Protein AF-A0A3P9PF97-F1 (afdb_monomer_lite)

Sequence (238 aa):
TVLPQLLTEATLSSLLLDGESVYSLVVNPFLLLLARVILTKCSAKMERLQLLPWWTLRYINLHQQILEARSPQLLSLCCVEKHVLKCQSTLSDQRSLAIQFHLECAYISLNYYEYGSAKEHINTAKELSGLHINMTGALGKRTRFQEKFLAQLLLEVKRQEGEEEADQRVSETSPTPTPQASLPKDYHLDDDTLLDRITLAEPDLYQLPDLSAEEQALVLGVWKSTPINRLADKSVHP

Radius of gyration: 22.43 Å; chains: 1; bounding box: 50×44×62 Å

pLDDT: mean 84.07, std 13.89, range [28.77, 95.0]

Foldseek 3Di:
DVVVVVVLVVLQVVLDAPNWHFAPPDDPSVVLVVLCCCLPVCVVVPVVPLCSLVSLLVSLVVSQVGTPDGHPVSVVSNPPVVSCVSNVVVCVVPLLVLLVSLLSQLVVCVSVPVLVSNVVSLVVSCVSQQKDWDWDWFFWDFWPPDPGTDTDIDIAIDHHPPCPVVPVPPPPPFDDDDDPVPDPDQDAPPDNTGHSDIGTPCVPRRDDDDDTPSRVSSNVSVVVSDPPVVVVVPPDDD

Organism: Poecilia reticulata (NCBI:txid8081)

Structure (mmCIF, N/CA/C/O backbone):
data_AF-A0A3P9PF97-F1
#
_entry.id   AF-A0A3P9PF97-F1
#
loop_
_atom_site.group_PDB
_atom_site.id
_atom_site.type_symbol
_atom_site.label_atom_id
_atom_site.label_alt_id
_atom_site.label_comp_id
_atom_site.label_asym_id
_atom_site.label_entity_id
_atom_site.label_seq_id
_atom_site.pdbx_PDB_ins_code
_atom_site.Cartn_x
_atom_site.Cartn_y
_atom_site.Cartn_z
_atom_site.occupancy
_atom_site.B_iso_or_equiv
_atom_site.auth_seq_id
_atom_site.auth_comp_id
_atom_site.auth_asym_id
_atom_site.auth_atom_id
_atom_site.pdbx_PDB_model_num
ATOM 1 N N . THR A 1 1 ? 14.734 -26.565 -25.127 1.00 56.69 1 THR A N 1
ATOM 2 C CA . THR A 1 1 ? 14.609 -26.235 -23.686 1.00 56.69 1 THR A CA 1
ATOM 3 C C . THR A 1 1 ? 15.686 -25.291 -23.159 1.00 56.69 1 THR A C 1
ATOM 5 O O . THR A 1 1 ? 15.417 -24.638 -22.166 1.00 56.69 1 THR A O 1
ATOM 8 N N . VAL A 1 2 ? 16.842 -25.137 -23.825 1.00 60.66 2 VAL A N 1
ATOM 9 C CA . VAL A 1 2 ? 17.958 -24.268 -23.373 1.00 60.66 2 VAL A CA 1
ATOM 10 C C . VAL A 1 2 ? 17.734 -22.769 -23.656 1.00 60.66 2 VAL A C 1
ATOM 12 O O . VAL A 1 2 ? 18.055 -21.923 -22.830 1.00 60.66 2 VAL A O 1
ATOM 15 N N . LEU A 1 3 ? 17.124 -22.423 -24.796 1.00 64.56 3 LEU A N 1
ATOM 16 C CA . LEU A 1 3 ? 16.896 -21.025 -25.198 1.00 64.56 3 LEU A CA 1
ATOM 17 C C . LEU A 1 3 ? 15.998 -20.220 -24.224 1.00 64.56 3 LEU A C 1
ATOM 19 O O . LEU A 1 3 ? 16.355 -19.086 -23.909 1.00 64.56 3 LEU A O 1
ATOM 23 N N . PRO A 1 4 ? 14.881 -20.768 -23.695 1.00 74.25 4 PRO A N 1
ATOM 24 C CA . PRO A 1 4 ? 14.056 -20.059 -22.712 1.00 74.25 4 PRO A CA 1
ATOM 25 C C . PRO A 1 4 ? 14.787 -19.787 -21.392 1.00 74.25 4 PRO A C 1
ATOM 27 O O . PRO A 1 4 ? 14.576 -18.746 -20.774 1.00 74.25 4 PRO A O 1
ATOM 30 N N . GLN A 1 5 ? 15.660 -20.705 -20.966 1.00 76.06 5 GLN A N 1
ATOM 31 C CA . GLN A 1 5 ? 16.425 -20.573 -19.724 1.00 76.06 5 GLN A CA 1
ATOM 32 C C . GLN A 1 5 ? 17.493 -19.481 -19.842 1.00 76.06 5 GLN A C 1
ATOM 34 O O . GLN A 1 5 ? 17.539 -18.598 -18.994 1.00 76.06 5 GLN A O 1
ATOM 39 N N . LEU A 1 6 ? 18.253 -19.466 -20.944 1.00 81.31 6 LEU A N 1
ATOM 40 C CA . LEU A 1 6 ? 19.236 -18.414 -21.234 1.00 81.31 6 LEU A CA 1
ATOM 41 C C . LEU A 1 6 ? 18.596 -17.022 -21.321 1.00 81.31 6 LEU A C 1
ATOM 43 O O . LEU A 1 6 ? 19.140 -16.050 -20.802 1.00 81.31 6 LEU A O 1
ATOM 47 N N . LEU A 1 7 ? 17.424 -16.918 -21.958 1.00 84.31 7 LEU A N 1
ATOM 48 C CA . LEU A 1 7 ? 16.693 -15.652 -22.034 1.00 84.31 7 LEU A CA 1
ATOM 49 C C . LEU A 1 7 ? 16.245 -15.182 -20.647 1.00 84.31 7 LEU A C 1
ATOM 51 O O . LEU A 1 7 ? 16.323 -13.992 -20.343 1.00 84.31 7 LEU A O 1
ATOM 55 N N . THR A 1 8 ? 15.786 -16.109 -19.807 1.00 85.31 8 THR A N 1
ATOM 56 C CA . THR A 1 8 ? 15.351 -15.804 -18.440 1.00 85.31 8 THR A CA 1
ATOM 57 C C . THR A 1 8 ? 16.527 -15.316 -17.602 1.00 85.31 8 THR A C 1
ATOM 59 O O . THR A 1 8 ? 16.416 -14.277 -16.962 1.00 85.31 8 THR A O 1
ATOM 62 N N . GLU A 1 9 ? 17.672 -15.994 -17.672 1.00 87.12 9 GLU A N 1
ATOM 63 C CA . GLU A 1 9 ? 18.894 -15.604 -16.965 1.00 87.12 9 GLU A CA 1
ATOM 64 C C . GLU A 1 9 ? 19.376 -14.211 -17.388 1.00 87.12 9 GLU A C 1
ATOM 66 O O . GLU A 1 9 ? 19.523 -13.332 -16.543 1.00 87.12 9 GLU A O 1
ATOM 71 N N . ALA A 1 10 ? 19.493 -13.950 -18.695 1.00 89.56 10 ALA A N 1
ATOM 72 C CA . ALA A 1 10 ? 19.879 -12.633 -19.207 1.00 89.56 10 ALA A CA 1
ATOM 73 C C . ALA A 1 10 ? 18.888 -11.522 -18.805 1.00 89.56 10 ALA A C 1
ATOM 75 O O . ALA A 1 10 ? 19.280 -10.379 -18.540 1.00 89.56 10 ALA A O 1
ATOM 76 N N . THR A 1 11 ? 17.595 -11.852 -18.740 1.00 91.12 11 THR A N 1
ATOM 77 C CA . THR A 1 11 ? 16.551 -10.927 -18.282 1.00 91.12 11 THR A CA 1
ATOM 78 C C . THR A 1 11 ? 16.719 -10.604 -16.801 1.00 91.12 11 THR A C 1
ATOM 80 O O . THR A 1 11 ? 16.686 -9.431 -16.436 1.00 91.12 11 THR A O 1
ATOM 83 N N . LEU A 1 12 ? 16.940 -11.616 -15.956 1.00 90.62 12 LEU A N 1
ATOM 84 C CA . LEU A 1 12 ? 17.187 -11.433 -14.525 1.00 90.62 12 LEU A CA 1
ATOM 85 C C . LEU A 1 12 ? 18.456 -10.609 -14.291 1.00 90.62 12 LEU A C 1
ATOM 87 O O . LEU A 1 12 ? 18.418 -9.655 -13.520 1.00 90.62 12 LEU A O 1
ATOM 91 N N . SER A 1 13 ? 19.537 -10.875 -15.034 1.00 91.19 13 SER A N 1
ATOM 92 C CA . SER A 1 13 ? 20.758 -10.062 -14.976 1.00 91.19 13 SER A CA 1
ATOM 93 C C . SER A 1 13 ? 20.509 -8.593 -15.335 1.00 91.19 13 SER A C 1
ATOM 95 O O . SER A 1 13 ? 21.128 -7.704 -14.762 1.00 91.19 13 SER A O 1
ATOM 97 N N . SER A 1 14 ? 19.576 -8.317 -16.251 1.00 91.75 14 SER A N 1
ATOM 98 C CA . SER A 1 14 ? 19.207 -6.949 -16.652 1.00 91.75 14 SER A CA 1
ATOM 99 C C . SER A 1 14 ? 18.320 -6.223 -15.628 1.00 91.75 14 SER A C 1
ATOM 101 O O . SER A 1 14 ? 18.152 -5.000 -15.706 1.00 91.75 14 SER A O 1
ATOM 103 N N . LEU A 1 15 ? 17.722 -6.965 -14.692 1.00 93.00 15 LEU A N 1
ATOM 104 C CA . LEU A 1 15 ? 16.924 -6.443 -13.581 1.00 93.00 15 LEU A CA 1
ATOM 105 C C . LEU A 1 15 ? 17.756 -6.236 -12.306 1.00 93.00 15 LEU A C 1
ATOM 107 O O . LEU A 1 15 ? 17.273 -5.600 -11.381 1.00 93.00 15 LEU A O 1
ATOM 111 N N . LEU A 1 16 ? 19.011 -6.695 -12.259 1.00 93.50 16 LEU A N 1
ATOM 112 C CA . LEU A 1 16 ? 19.913 -6.380 -11.150 1.00 93.50 16 LEU A CA 1
ATOM 113 C C . LEU A 1 16 ? 20.124 -4.863 -11.064 1.00 93.50 16 LEU A C 1
ATOM 115 O O . LEU A 1 16 ? 20.446 -4.206 -12.060 1.00 93.50 16 LEU A O 1
ATOM 119 N N . LEU A 1 17 ? 19.965 -4.312 -9.864 1.00 92.69 17 LEU A N 1
ATOM 120 C CA . LEU A 1 17 ? 20.228 -2.909 -9.553 1.00 92.69 17 LEU A CA 1
ATOM 121 C C . LEU A 1 17 ? 21.048 -2.833 -8.275 1.00 92.69 17 LEU A C 1
ATOM 123 O O . LEU A 1 17 ? 20.839 -3.619 -7.363 1.00 92.69 17 LEU A O 1
ATOM 127 N N . ASP A 1 18 ? 21.988 -1.892 -8.226 1.00 90.25 18 ASP A N 1
ATOM 128 C CA . ASP A 1 18 ? 22.806 -1.612 -7.036 1.00 90.25 18 ASP A CA 1
ATOM 129 C C . ASP A 1 18 ? 23.585 -2.819 -6.470 1.00 90.25 18 ASP A C 1
ATOM 131 O O . ASP A 1 18 ? 24.035 -2.792 -5.333 1.00 90.25 18 ASP A O 1
ATOM 135 N N . GLY A 1 19 ? 23.807 -3.858 -7.286 1.00 87.31 19 GLY A N 1
ATOM 136 C CA . GLY A 1 19 ? 24.465 -5.099 -6.861 1.00 87.31 19 GLY A CA 1
ATOM 137 C C . GLY A 1 19 ? 23.548 -6.071 -6.114 1.00 87.31 19 GLY A C 1
ATOM 138 O O . GLY A 1 19 ? 24.007 -7.140 -5.720 1.00 87.31 19 GLY A O 1
ATOM 139 N N . GLU A 1 20 ? 22.268 -5.731 -5.965 1.00 89.69 20 GLU A N 1
ATOM 140 C CA . GLU A 1 20 ? 21.268 -6.552 -5.292 1.00 89.69 20 GLU A CA 1
ATOM 141 C C . GLU A 1 20 ? 20.810 -7.699 -6.181 1.00 89.69 20 GLU A C 1
ATOM 143 O O . GLU A 1 20 ? 20.592 -7.521 -7.386 1.00 89.69 20 GLU A O 1
ATOM 148 N N . SER A 1 21 ? 20.642 -8.877 -5.582 1.00 89.25 21 SER A N 1
ATOM 149 C CA . SER A 1 21 ? 20.149 -10.037 -6.309 1.00 89.25 21 SER A CA 1
ATOM 150 C C . SER A 1 21 ? 18.632 -9.959 -6.519 1.00 89.25 21 SER A C 1
ATOM 152 O O . SER A 1 21 ? 17.895 -9.307 -5.772 1.00 89.25 21 SER A O 1
ATOM 154 N N . VAL A 1 22 ? 1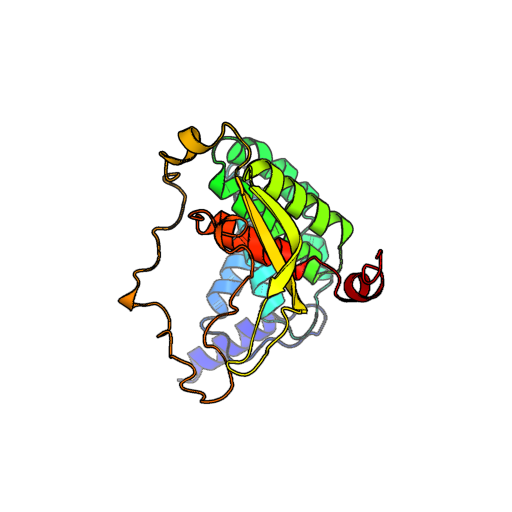8.171 -10.595 -7.597 1.00 92.38 22 VAL A N 1
ATOM 155 C CA . VAL A 1 22 ? 16.754 -10.653 -7.966 1.00 92.38 22 VAL A CA 1
ATOM 156 C C . VAL A 1 22 ? 16.171 -11.987 -7.520 1.00 92.38 22 VAL A C 1
ATOM 158 O O . VAL A 1 22 ? 16.761 -13.045 -7.748 1.00 92.38 22 VAL A O 1
ATOM 161 N N . TYR A 1 23 ? 14.966 -11.943 -6.957 1.00 90.75 23 TYR A N 1
ATOM 162 C CA . TYR A 1 23 ? 14.211 -13.122 -6.559 1.00 90.75 23 TYR A CA 1
ATOM 163 C C . TYR A 1 23 ? 14.043 -14.108 -7.728 1.00 90.75 23 TYR A C 1
ATOM 165 O O . TYR A 1 23 ? 13.487 -13.789 -8.779 1.00 90.75 23 TYR A O 1
ATOM 173 N N . SER A 1 24 ? 14.521 -15.339 -7.548 1.00 86.50 24 SER A N 1
ATOM 174 C CA . SER A 1 24 ? 14.642 -16.319 -8.637 1.00 86.50 24 SER A CA 1
ATOM 175 C C . SER A 1 24 ? 13.318 -16.958 -9.061 1.00 86.50 24 SER A C 1
ATOM 177 O O . SER A 1 24 ? 13.222 -17.483 -10.169 1.00 86.50 24 SER A O 1
ATOM 179 N N . LEU A 1 25 ? 12.283 -16.898 -8.215 1.00 89.38 25 LEU A N 1
ATOM 180 C CA . LEU A 1 25 ? 10.963 -17.479 -8.492 1.00 89.38 25 LEU A CA 1
ATOM 181 C C . LEU A 1 25 ? 9.985 -16.474 -9.127 1.00 89.38 25 LEU A C 1
ATOM 183 O O . LEU A 1 25 ? 8.780 -16.725 -9.169 1.00 89.38 25 LEU A O 1
ATOM 187 N N . VAL A 1 26 ? 10.478 -15.335 -9.631 1.00 89.25 26 VAL A N 1
ATOM 188 C CA . VAL A 1 26 ? 9.648 -14.367 -10.362 1.00 89.25 26 VAL A CA 1
ATOM 189 C C . VAL A 1 26 ? 9.084 -15.011 -11.626 1.00 89.25 26 VAL A C 1
ATOM 191 O O . VAL A 1 26 ? 9.812 -15.456 -12.514 1.00 89.25 26 VAL A O 1
ATOM 194 N N . VAL A 1 27 ? 7.759 -15.004 -11.735 1.00 88.56 27 VAL A N 1
ATOM 195 C CA . VAL A 1 27 ? 7.054 -15.471 -12.927 1.00 88.56 27 VAL A CA 1
ATOM 196 C C . VAL A 1 27 ? 7.116 -14.380 -14.002 1.00 88.56 27 VAL A C 1
ATOM 198 O O . VAL A 1 27 ? 6.696 -13.250 -13.771 1.00 88.56 27 VAL A O 1
ATOM 201 N N . ASN A 1 28 ? 7.612 -14.721 -15.195 1.00 89.00 28 ASN A N 1
ATOM 202 C CA . ASN A 1 28 ? 7.715 -13.830 -16.364 1.00 89.00 28 ASN A CA 1
ATOM 203 C C . ASN A 1 28 ? 8.514 -12.516 -16.136 1.00 89.00 28 ASN A C 1
ATOM 205 O O . ASN A 1 28 ? 7.992 -11.431 -16.413 1.00 89.00 28 ASN A O 1
ATOM 209 N N . PRO A 1 29 ? 9.804 -12.568 -15.740 1.00 91.44 29 PRO A N 1
ATOM 210 C CA . PRO A 1 29 ? 10.622 -11.368 -15.491 1.00 91.44 29 PRO A CA 1
ATOM 211 C C . PRO A 1 29 ? 10.772 -10.463 -16.728 1.00 91.44 29 PRO A C 1
ATOM 213 O O . PRO A 1 29 ? 10.999 -9.259 -16.612 1.00 91.44 29 PRO A O 1
ATOM 216 N N . PHE A 1 30 ? 10.582 -11.019 -17.929 1.00 92.88 30 PHE A N 1
ATOM 217 C CA . PHE A 1 30 ? 10.638 -10.274 -19.186 1.00 92.88 30 PHE A CA 1
ATOM 218 C C . PHE A 1 30 ? 9.586 -9.162 -19.263 1.00 92.88 30 PHE A C 1
ATOM 220 O O . PHE A 1 30 ? 9.874 -8.083 -19.777 1.00 92.88 30 PHE A O 1
ATOM 227 N N . LEU A 1 31 ? 8.385 -9.385 -18.718 1.00 94.12 31 LEU A N 1
ATOM 228 C CA . LEU A 1 31 ? 7.324 -8.374 -18.721 1.00 94.12 31 LEU A CA 1
ATOM 229 C C . LEU A 1 31 ? 7.705 -7.163 -17.865 1.00 94.12 31 LEU A C 1
ATOM 231 O O . LEU A 1 31 ? 7.448 -6.026 -18.257 1.00 94.12 31 LEU A O 1
ATOM 235 N N . LEU A 1 32 ? 8.375 -7.398 -16.736 1.00 94.06 32 LEU A N 1
ATOM 236 C CA . LEU A 1 32 ? 8.872 -6.327 -15.879 1.00 94.06 32 LEU A CA 1
ATOM 237 C C . LEU A 1 32 ? 10.006 -5.546 -16.557 1.00 94.06 32 LEU A C 1
ATOM 239 O O . LEU A 1 32 ? 10.029 -4.315 -16.505 1.00 94.06 32 LEU A O 1
ATOM 243 N N . LEU A 1 33 ? 10.911 -6.242 -17.255 1.00 93.88 33 LEU A N 1
ATOM 244 C CA . LEU A 1 33 ? 11.959 -5.596 -18.047 1.00 93.88 33 LEU A CA 1
ATOM 245 C C . LEU A 1 33 ? 11.368 -4.753 -19.189 1.00 93.88 33 LEU A C 1
ATOM 247 O O . LEU A 1 33 ? 11.810 -3.629 -19.428 1.00 93.88 33 LEU A O 1
ATOM 251 N N . LEU A 1 34 ? 10.338 -5.251 -19.872 1.00 94.50 34 LEU A N 1
ATOM 252 C CA . LEU A 1 34 ? 9.630 -4.493 -20.899 1.00 94.50 34 LEU A CA 1
ATOM 253 C C . LEU A 1 34 ? 8.951 -3.248 -20.306 1.00 94.50 34 LEU A C 1
ATOM 255 O O . LEU A 1 34 ? 9.092 -2.153 -20.856 1.00 94.50 34 LEU A O 1
ATOM 259 N N . ALA A 1 35 ? 8.282 -3.389 -19.158 1.00 94.62 35 ALA A N 1
ATOM 260 C CA . ALA A 1 35 ? 7.674 -2.271 -18.442 1.00 94.62 35 ALA A CA 1
ATOM 261 C C . ALA A 1 35 ? 8.716 -1.202 -18.079 1.00 94.62 35 ALA A C 1
ATOM 263 O O . ALA A 1 35 ? 8.467 -0.017 -18.299 1.00 94.62 35 ALA A O 1
ATOM 264 N N . ARG A 1 36 ? 9.920 -1.604 -17.639 1.00 93.25 36 ARG A N 1
ATOM 265 C CA . ARG A 1 36 ? 11.049 -0.684 -17.420 1.00 93.25 36 ARG A CA 1
ATOM 266 C C . ARG A 1 36 ? 11.348 0.132 -18.669 1.00 93.25 36 ARG A C 1
ATOM 268 O O . ARG A 1 36 ? 11.453 1.354 -18.583 1.00 93.25 36 ARG A O 1
ATOM 275 N N . VAL A 1 37 ? 11.507 -0.513 -19.824 1.00 92.75 37 VAL A N 1
ATOM 276 C CA . VAL A 1 37 ? 11.846 0.178 -21.079 1.00 92.75 37 VAL A CA 1
ATOM 277 C C . VAL A 1 37 ? 10.748 1.169 -21.460 1.00 92.75 37 VAL A C 1
ATOM 279 O O . VAL A 1 37 ? 11.040 2.343 -21.690 1.00 92.75 37 VAL A O 1
ATOM 282 N N . ILE A 1 38 ? 9.490 0.731 -21.457 1.00 93.50 38 ILE A N 1
ATOM 283 C CA . ILE A 1 38 ? 8.349 1.562 -21.853 1.00 93.50 38 ILE A CA 1
ATOM 284 C C . ILE A 1 38 ? 8.200 2.760 -20.904 1.00 93.50 38 ILE A C 1
ATOM 286 O O . ILE A 1 38 ? 8.205 3.908 -21.345 1.00 93.50 38 ILE A O 1
ATOM 290 N N . LEU A 1 39 ? 8.124 2.510 -19.598 1.00 91.50 39 LEU A N 1
ATOM 291 C CA . LEU A 1 39 ? 7.756 3.524 -18.608 1.00 91.50 39 LEU A CA 1
ATOM 292 C C . LEU A 1 39 ? 8.910 4.458 -18.230 1.00 91.50 39 LEU A C 1
ATOM 294 O O . LEU A 1 39 ? 8.660 5.582 -17.799 1.00 91.50 39 LEU A O 1
ATOM 298 N N . THR A 1 40 ? 10.168 4.034 -18.407 1.00 87.25 40 THR A N 1
ATOM 299 C CA . THR A 1 40 ? 11.335 4.875 -18.080 1.00 87.25 40 THR A CA 1
ATOM 300 C C . THR A 1 40 ? 12.020 5.442 -19.320 1.00 87.25 40 THR A C 1
ATOM 302 O O . THR A 1 40 ? 12.213 6.655 -19.402 1.00 87.25 40 THR A O 1
ATOM 305 N N . LYS A 1 41 ? 12.352 4.612 -20.319 1.00 87.50 41 LYS A N 1
ATOM 306 C CA . LYS A 1 41 ? 13.145 5.033 -21.491 1.00 87.50 41 LYS A CA 1
ATOM 307 C C . LYS A 1 41 ? 12.299 5.696 -22.571 1.00 87.50 41 LYS A C 1
ATOM 309 O O . LYS A 1 41 ? 12.771 6.618 -23.229 1.00 87.50 41 LYS A O 1
ATOM 314 N N . CYS A 1 42 ? 11.057 5.254 -22.750 1.00 88.88 42 CYS A N 1
ATOM 315 C CA . CYS A 1 42 ? 10.143 5.833 -23.736 1.00 88.88 42 CYS A CA 1
ATOM 316 C C . CYS A 1 42 ? 9.263 6.957 -23.165 1.00 88.88 42 CYS A C 1
ATOM 318 O O . CYS A 1 42 ? 8.462 7.522 -23.907 1.00 88.88 42 CYS A O 1
ATOM 320 N N . SER A 1 43 ? 9.426 7.312 -21.885 1.00 86.19 43 SER A N 1
ATOM 321 C CA . SER A 1 43 ? 8.577 8.279 -21.174 1.00 86.19 43 SER A CA 1
ATOM 322 C C . SER A 1 43 ? 8.449 9.634 -21.882 1.00 86.19 43 SER A C 1
ATOM 324 O O . SER A 1 43 ? 7.337 10.119 -22.068 1.00 86.19 43 SER A O 1
ATOM 326 N N . ALA A 1 44 ? 9.559 10.189 -22.380 1.00 85.69 44 ALA A N 1
ATOM 327 C CA . ALA A 1 44 ? 9.589 11.465 -23.106 1.00 85.69 44 ALA A CA 1
ATOM 328 C C . ALA A 1 44 ? 8.768 11.464 -24.412 1.00 85.69 44 ALA A C 1
ATOM 330 O O . ALA A 1 44 ? 8.354 12.508 -24.899 1.00 85.69 44 ALA A O 1
ATOM 331 N N . LYS A 1 45 ? 8.502 10.292 -25.002 1.00 89.00 45 LYS A N 1
ATOM 332 C CA . LYS A 1 45 ? 7.653 10.176 -26.203 1.00 89.00 45 LYS A CA 1
ATOM 333 C C . LYS A 1 45 ? 6.162 10.089 -25.865 1.00 89.00 45 LYS A C 1
ATOM 335 O O . LYS A 1 45 ? 5.330 10.143 -26.765 1.00 89.00 45 LYS A O 1
ATOM 340 N N . MET A 1 46 ? 5.827 9.927 -24.587 1.00 86.88 46 MET A N 1
ATOM 341 C CA . MET A 1 46 ? 4.481 9.644 -24.090 1.00 86.88 46 MET A CA 1
ATOM 342 C C . MET A 1 46 ? 3.978 10.721 -23.122 1.00 86.88 46 MET A C 1
ATOM 344 O O . MET A 1 46 ? 3.085 10.462 -22.325 1.00 86.88 46 MET A O 1
ATOM 348 N N . GLU A 1 47 ? 4.499 11.946 -23.212 1.00 82.06 47 GLU A N 1
ATOM 349 C CA . GLU A 1 47 ? 4.143 13.063 -22.318 1.00 82.06 47 GLU A CA 1
ATOM 350 C C . GLU A 1 47 ? 2.648 13.417 -22.322 1.00 82.06 47 GLU A C 1
ATOM 352 O O . GLU A 1 47 ? 2.142 13.986 -21.360 1.00 82.06 47 GLU A O 1
ATOM 357 N N . ARG A 1 48 ? 1.914 13.038 -23.377 1.00 86.06 48 ARG A N 1
ATOM 358 C CA . ARG A 1 48 ? 0.455 13.212 -23.461 1.00 86.06 48 ARG A CA 1
ATOM 359 C C . ARG A 1 48 ? -0.324 12.288 -22.516 1.00 86.06 48 ARG A C 1
ATOM 361 O O . ARG A 1 48 ? -1.493 12.547 -22.251 1.00 86.06 48 ARG A O 1
ATOM 368 N N . LEU A 1 49 ? 0.286 11.200 -22.042 1.00 87.12 49 LEU A N 1
ATOM 369 C CA . LEU A 1 49 ? -0.353 10.238 -21.148 1.00 87.12 49 LEU A CA 1
ATOM 370 C C . LEU A 1 49 ? -0.270 10.736 -19.701 1.00 87.12 49 LEU A C 1
ATOM 372 O O . LEU A 1 49 ? 0.742 10.564 -19.025 1.00 87.12 49 LEU A O 1
ATOM 376 N N . GLN A 1 50 ? -1.361 11.319 -19.211 1.00 86.81 50 GLN A N 1
ATOM 377 C CA . GLN A 1 50 ? -1.418 11.956 -17.889 1.00 86.81 50 GLN A CA 1
ATOM 378 C C . GLN A 1 50 ? -1.173 10.988 -16.717 1.00 86.81 50 GLN A C 1
ATOM 380 O O . GLN A 1 50 ? -0.581 11.370 -15.711 1.00 86.81 50 GLN A O 1
ATOM 385 N N . LEU A 1 51 ? -1.569 9.717 -16.858 1.00 88.94 51 LEU A N 1
ATOM 386 C CA . LEU A 1 51 ? -1.375 8.683 -15.830 1.00 88.94 51 LEU A CA 1
ATOM 387 C C . LEU A 1 51 ? -0.051 7.918 -15.966 1.00 88.94 51 LEU A C 1
ATOM 389 O O . LEU A 1 51 ? 0.229 7.032 -15.159 1.00 88.94 51 LEU A O 1
ATOM 393 N N . LEU A 1 52 ? 0.783 8.240 -16.962 1.00 90.38 52 LEU A N 1
ATOM 394 C CA . LEU A 1 52 ? 2.099 7.617 -17.123 1.00 90.38 52 LEU A CA 1
ATOM 395 C C . LEU A 1 52 ? 2.946 7.678 -15.837 1.00 90.38 52 LEU A C 1
ATOM 397 O O . LEU A 1 52 ? 3.516 6.647 -15.483 1.00 90.38 52 LEU A O 1
ATOM 401 N N . PRO A 1 53 ? 3.004 8.804 -15.092 1.00 89.62 53 PRO A N 1
ATOM 402 C CA . PRO A 1 53 ? 3.750 8.863 -13.840 1.00 89.62 53 PRO A CA 1
ATOM 403 C C . PRO A 1 53 ? 3.251 7.837 -12.812 1.00 89.62 53 PRO A C 1
ATOM 405 O O . PRO A 1 53 ? 4.070 7.206 -12.146 1.00 89.62 53 PRO A O 1
ATOM 408 N N . TRP A 1 54 ? 1.940 7.617 -12.705 1.00 92.19 54 TRP A N 1
ATOM 409 C CA . TRP A 1 54 ? 1.385 6.624 -11.784 1.00 92.19 54 TRP A CA 1
ATOM 410 C C . TRP A 1 54 ? 1.764 5.191 -12.188 1.00 92.19 54 TRP A C 1
ATOM 412 O O . TRP A 1 54 ? 2.235 4.411 -11.360 1.00 92.19 54 TRP A O 1
ATOM 422 N N . TRP A 1 55 ? 1.678 4.854 -13.478 1.00 92.75 55 TRP A N 1
ATOM 423 C CA . TRP A 1 55 ? 2.149 3.555 -13.977 1.00 92.75 55 TRP A CA 1
ATOM 424 C C . TRP A 1 55 ? 3.648 3.342 -13.742 1.00 92.75 55 TRP A C 1
ATOM 426 O O . TRP A 1 55 ? 4.063 2.239 -13.384 1.00 92.75 55 TRP A O 1
ATOM 436 N N . THR A 1 56 ? 4.459 4.394 -13.876 1.00 92.44 56 THR A N 1
ATOM 437 C CA . THR A 1 56 ? 5.886 4.343 -13.539 1.00 92.44 56 THR A CA 1
ATOM 438 C C . THR A 1 56 ? 6.106 4.042 -12.054 1.00 92.44 56 THR A C 1
ATOM 440 O O . THR A 1 56 ? 6.953 3.205 -11.750 1.00 92.44 56 THR A O 1
ATOM 443 N N . LEU A 1 57 ? 5.326 4.634 -11.137 1.00 92.50 57 LEU A N 1
ATOM 444 C CA . LEU A 1 57 ? 5.392 4.306 -9.702 1.00 92.50 57 LEU A CA 1
ATOM 445 C C . LEU A 1 57 ? 5.068 2.832 -9.436 1.00 92.50 57 LEU A C 1
ATOM 447 O O . LEU A 1 57 ? 5.790 2.170 -8.692 1.00 92.50 57 LEU A O 1
ATOM 451 N N . ARG A 1 58 ? 4.033 2.287 -10.086 1.00 94.06 58 ARG A N 1
ATOM 452 C CA . ARG A 1 58 ? 3.674 0.863 -9.965 1.00 94.06 58 ARG A CA 1
ATOM 453 C C . ARG A 1 58 ? 4.795 -0.053 -10.435 1.00 94.06 58 ARG A C 1
ATOM 455 O O . ARG A 1 58 ? 5.123 -1.017 -9.748 1.00 94.06 58 ARG A O 1
ATOM 462 N N . TYR A 1 59 ? 5.415 0.268 -11.570 1.00 94.44 59 TYR A N 1
ATOM 463 C CA . TYR A 1 59 ? 6.594 -0.454 -12.040 1.00 94.44 59 TYR A CA 1
ATOM 464 C C . TYR A 1 59 ? 7.744 -0.385 -11.025 1.00 94.44 59 TYR A C 1
ATOM 466 O O . TYR A 1 59 ? 8.339 -1.417 -10.724 1.00 94.44 59 TYR A O 1
ATOM 474 N N . ILE A 1 60 ? 8.040 0.797 -10.474 1.00 94.06 60 ILE A N 1
ATOM 475 C CA . ILE A 1 60 ? 9.105 0.972 -9.477 1.00 94.06 60 ILE A CA 1
ATOM 476 C C . ILE A 1 60 ? 8.827 0.122 -8.236 1.00 94.06 60 ILE A C 1
ATOM 478 O O . ILE A 1 60 ? 9.718 -0.592 -7.786 1.00 94.06 60 ILE A O 1
ATOM 482 N N . ASN A 1 61 ? 7.594 0.140 -7.724 1.00 93.81 61 ASN A N 1
ATOM 483 C CA . ASN A 1 61 ? 7.196 -0.665 -6.571 1.00 93.81 61 ASN A CA 1
ATOM 484 C C . ASN A 1 61 ? 7.357 -2.171 -6.848 1.00 93.81 61 ASN A C 1
ATOM 486 O O . ASN A 1 61 ? 7.959 -2.883 -6.050 1.00 93.81 61 ASN A O 1
ATOM 490 N N . LEU A 1 62 ? 6.892 -2.655 -8.005 1.00 94.38 62 LEU A N 1
ATOM 491 C CA . LEU A 1 62 ? 7.052 -4.062 -8.392 1.00 94.38 62 LEU A CA 1
ATOM 492 C C . LEU A 1 62 ? 8.521 -4.461 -8.555 1.00 94.38 62 LEU A C 1
ATOM 494 O O . LEU A 1 62 ? 8.915 -5.537 -8.117 1.00 94.38 62 LEU A O 1
ATOM 498 N N . HIS A 1 63 ? 9.345 -3.595 -9.147 1.00 95.00 63 HIS A N 1
ATOM 499 C CA . HIS A 1 63 ? 10.775 -3.854 -9.267 1.00 95.00 63 HIS A CA 1
ATOM 500 C C . HIS A 1 63 ? 11.451 -3.870 -7.892 1.00 95.00 63 HIS A C 1
ATOM 502 O O . HIS A 1 63 ? 12.267 -4.738 -7.612 1.00 95.00 63 HIS A O 1
ATOM 508 N N . GLN A 1 64 ? 11.060 -2.977 -6.987 1.00 94.62 64 GLN A N 1
ATOM 509 C CA . GLN A 1 64 ? 11.602 -2.966 -5.636 1.00 94.62 64 GLN A CA 1
ATOM 510 C C . GLN A 1 64 ? 11.224 -4.225 -4.833 1.00 94.62 64 GLN A C 1
ATOM 512 O O . GLN A 1 64 ? 12.009 -4.652 -3.993 1.00 94.62 64 GLN A O 1
ATOM 517 N N . GLN A 1 65 ? 10.067 -4.844 -5.089 1.00 93.25 65 GLN A N 1
ATOM 518 C CA . GLN A 1 65 ? 9.635 -6.071 -4.398 1.00 93.25 65 GLN A CA 1
ATOM 519 C C . GLN A 1 65 ? 10.437 -7.320 -4.780 1.00 93.25 65 GLN A C 1
ATOM 521 O O . GLN A 1 65 ? 10.466 -8.273 -4.007 1.00 93.25 65 GLN A O 1
ATOM 526 N N . ILE A 1 66 ? 11.058 -7.338 -5.963 1.00 94.44 66 ILE A N 1
ATOM 527 C CA . ILE A 1 66 ? 11.842 -8.491 -6.426 1.00 94.44 66 ILE A CA 1
ATOM 528 C C . ILE A 1 66 ? 13.326 -8.398 -6.056 1.00 94.44 66 ILE A C 1
ATOM 530 O O . ILE A 1 66 ? 14.052 -9.355 -6.304 1.00 94.44 66 ILE A O 1
ATOM 534 N N . LEU A 1 67 ? 13.779 -7.268 -5.508 1.00 94.50 67 LEU A N 1
ATOM 535 C CA . LEU A 1 67 ? 15.155 -7.074 -5.049 1.00 94.50 67 LEU A CA 1
ATOM 536 C C . LEU A 1 67 ? 15.276 -7.441 -3.568 1.00 94.50 67 LEU A C 1
ATOM 538 O O . LEU A 1 67 ? 14.372 -7.157 -2.783 1.00 94.50 67 LEU A O 1
ATOM 542 N N . GLU A 1 68 ? 16.406 -8.035 -3.181 1.00 91.62 68 GLU A N 1
ATOM 543 C CA . GLU A 1 68 ? 16.669 -8.394 -1.778 1.00 91.62 68 GLU A CA 1
ATOM 544 C C . GLU A 1 68 ? 16.757 -7.172 -0.857 1.00 91.62 68 GLU A C 1
ATOM 546 O O . GLU A 1 68 ? 16.243 -7.202 0.266 1.00 91.62 68 GLU A O 1
ATOM 551 N N . ALA A 1 69 ? 17.359 -6.080 -1.336 1.00 92.69 69 ALA A N 1
ATOM 552 C CA . ALA A 1 69 ? 17.420 -4.818 -0.614 1.00 92.69 69 ALA A CA 1
ATOM 553 C C . ALA A 1 69 ? 16.845 -3.638 -1.411 1.00 92.69 69 ALA A C 1
ATOM 555 O O . ALA A 1 69 ? 16.492 -3.704 -2.592 1.00 92.69 69 ALA A O 1
ATOM 556 N N . ARG A 1 70 ? 16.719 -2.510 -0.710 1.00 93.25 70 ARG A N 1
ATOM 557 C CA . ARG A 1 70 ? 16.222 -1.251 -1.270 1.00 93.25 70 ARG A CA 1
ATOM 558 C C . ARG A 1 70 ? 17.245 -0.667 -2.228 1.00 93.25 70 ARG A C 1
ATOM 560 O O . ARG A 1 70 ? 18.384 -0.457 -1.836 1.00 93.25 70 ARG A O 1
ATOM 567 N N . SER A 1 71 ? 16.805 -0.336 -3.435 1.00 93.88 71 SER A N 1
ATOM 568 C CA . SER A 1 71 ? 17.642 0.248 -4.479 1.00 93.88 71 SER A CA 1
ATOM 569 C C . SER A 1 71 ? 17.578 1.782 -4.438 1.00 93.88 71 SER A C 1
ATOM 571 O O . SER A 1 71 ? 16.508 2.358 -4.682 1.00 93.88 71 SER A O 1
ATOM 573 N N . PRO A 1 72 ? 18.705 2.480 -4.187 1.00 91.44 72 PRO A N 1
ATOM 574 C CA . PRO A 1 72 ? 18.794 3.930 -4.353 1.00 91.44 72 PRO A CA 1
ATOM 575 C C . PRO A 1 72 ? 18.494 4.392 -5.784 1.00 91.44 72 PRO A C 1
ATOM 577 O O . PRO A 1 72 ? 17.934 5.473 -5.977 1.00 91.44 72 PRO A O 1
ATOM 580 N N . GLN A 1 73 ? 18.814 3.578 -6.800 1.00 92.00 73 GLN A N 1
ATOM 581 C CA . GLN A 1 73 ? 18.470 3.899 -8.188 1.00 92.00 73 GLN A CA 1
ATOM 582 C C . GLN A 1 73 ? 16.956 3.969 -8.392 1.00 92.00 73 GLN A C 1
ATOM 584 O O . GLN A 1 73 ? 16.467 4.922 -9.002 1.00 92.00 73 GLN A O 1
ATOM 589 N N . LEU A 1 74 ? 16.203 3.006 -7.857 1.00 92.19 74 LEU A N 1
ATOM 590 C CA . LEU A 1 74 ? 14.741 3.025 -7.917 1.00 92.19 74 LEU A CA 1
ATOM 591 C C . LEU A 1 74 ? 14.151 4.204 -7.138 1.00 92.19 74 LEU A C 1
ATOM 593 O O . LEU A 1 74 ? 13.263 4.879 -7.660 1.00 92.19 74 LEU A O 1
ATOM 597 N N . LEU A 1 75 ? 14.693 4.520 -5.958 1.00 90.00 75 LEU A N 1
ATOM 598 C CA . LEU A 1 75 ? 14.280 5.694 -5.184 1.00 90.00 75 LEU A CA 1
ATOM 599 C C . LEU A 1 75 ? 14.472 6.996 -5.977 1.00 90.00 75 LEU A C 1
ATOM 601 O O . LEU A 1 75 ? 13.560 7.820 -6.052 1.00 90.00 75 LEU A O 1
ATOM 605 N N . SER A 1 76 ? 15.621 7.156 -6.641 1.00 88.31 76 SER A N 1
ATOM 606 C CA . SER A 1 76 ? 15.914 8.348 -7.449 1.00 88.31 76 SER A CA 1
ATOM 607 C C . SER A 1 76 ? 14.927 8.550 -8.608 1.00 88.31 76 SER A C 1
ATOM 609 O O . SER A 1 76 ? 14.602 9.684 -8.963 1.00 88.31 76 SER A O 1
ATOM 611 N N . LEU A 1 77 ? 14.410 7.450 -9.170 1.00 85.25 77 LEU A N 1
ATOM 612 C CA . LEU A 1 77 ? 13.387 7.462 -10.217 1.00 85.25 77 LEU A CA 1
ATOM 613 C C . LEU A 1 77 ? 11.982 7.723 -9.665 1.00 85.25 77 LEU A C 1
ATOM 615 O O . LEU A 1 77 ? 11.130 8.213 -10.400 1.00 85.25 77 LEU A O 1
ATOM 619 N N . CYS A 1 78 ? 11.738 7.381 -8.400 1.00 81.19 78 CYS A N 1
ATOM 620 C CA . CYS A 1 78 ? 10.412 7.370 -7.800 1.00 81.19 78 CYS A CA 1
ATOM 621 C C . CYS A 1 78 ? 9.853 8.760 -7.495 1.00 81.19 78 CYS A C 1
ATOM 623 O O . CYS A 1 78 ? 8.636 8.891 -7.473 1.00 81.19 78 CYS A O 1
ATOM 625 N N . CYS A 1 79 ? 10.719 9.752 -7.237 1.00 79.75 79 CYS A N 1
ATOM 626 C CA . CYS A 1 79 ? 10.414 11.134 -6.823 1.00 79.75 79 CYS A CA 1
ATOM 627 C C . CYS A 1 79 ? 8.906 11.451 -6.696 1.00 79.75 79 CYS A C 1
ATOM 629 O O . CYS A 1 79 ? 8.306 12.059 -7.588 1.00 79.75 79 CYS A O 1
ATOM 631 N N . VAL A 1 80 ? 8.300 10.987 -5.594 1.00 75.00 80 VAL A N 1
ATOM 632 C CA . VAL A 1 80 ? 6.841 10.840 -5.451 1.00 75.00 80 VAL A CA 1
ATOM 633 C C . VAL A 1 80 ? 6.123 12.171 -5.660 1.00 75.00 80 VAL A C 1
ATOM 635 O O . VAL A 1 80 ? 5.162 12.240 -6.422 1.00 75.00 80 VAL A O 1
ATOM 638 N N . GLU A 1 81 ? 6.660 13.254 -5.101 1.00 77.19 81 GLU A N 1
ATOM 639 C CA . GLU A 1 81 ? 6.132 14.617 -5.243 1.00 77.19 81 GLU A CA 1
ATOM 640 C C . GLU A 1 81 ? 5.943 15.041 -6.709 1.00 77.19 81 GLU A C 1
ATOM 642 O O . GLU A 1 81 ? 4.899 15.575 -7.086 1.00 77.19 81 GLU A O 1
ATOM 647 N N . LYS A 1 82 ? 6.920 14.748 -7.581 1.00 78.81 82 LYS A N 1
ATOM 648 C CA . LYS A 1 82 ? 6.827 15.086 -9.013 1.00 78.81 82 LYS A CA 1
ATOM 649 C C . LYS A 1 82 ? 5.724 14.300 -9.711 1.00 78.81 82 LYS A C 1
ATOM 651 O O . LYS A 1 82 ? 5.127 14.804 -10.660 1.00 78.81 82 LYS A O 1
ATOM 656 N N . HIS A 1 83 ? 5.495 13.059 -9.291 1.00 78.44 83 HIS A N 1
ATOM 657 C CA . HIS A 1 83 ? 4.454 12.208 -9.857 1.00 78.44 83 HIS A CA 1
ATOM 658 C C . HIS A 1 83 ? 3.067 12.655 -9.377 1.00 78.44 83 HIS A C 1
ATOM 660 O O . HIS A 1 83 ? 2.157 12.756 -10.198 1.00 78.44 83 HIS A O 1
ATOM 666 N N . VAL A 1 84 ? 2.936 13.021 -8.097 1.00 79.19 84 VAL A N 1
ATOM 667 C CA . VAL A 1 84 ? 1.709 13.582 -7.506 1.00 79.19 84 VAL A CA 1
ATOM 668 C C . VAL A 1 84 ? 1.271 14.833 -8.257 1.00 79.19 84 VAL A C 1
ATOM 670 O O . VAL A 1 84 ? 0.155 14.868 -8.766 1.00 79.19 84 VAL A O 1
ATOM 673 N N . LEU A 1 85 ? 2.168 15.808 -8.438 1.00 79.81 85 LEU A N 1
ATOM 674 C CA . LEU A 1 85 ? 1.857 17.054 -9.150 1.00 79.81 85 LEU A CA 1
ATOM 675 C C . LEU A 1 85 ? 1.355 16.825 -10.584 1.00 79.81 85 LEU A C 1
ATOM 677 O O . LEU A 1 85 ? 0.522 17.580 -11.078 1.00 79.81 85 LEU A O 1
ATOM 681 N N . LYS A 1 86 ? 1.853 15.787 -11.266 1.00 80.12 86 LYS A N 1
ATOM 682 C CA . LYS A 1 86 ? 1.447 15.471 -12.643 1.00 80.12 86 LYS A CA 1
ATOM 683 C C . LYS A 1 86 ? 0.098 14.765 -12.729 1.00 80.12 86 LYS A C 1
ATOM 685 O O . LYS A 1 86 ? -0.598 14.947 -13.722 1.00 80.12 86 LYS A O 1
ATOM 690 N N . CYS A 1 87 ? -0.249 13.949 -11.736 1.00 82.44 87 CYS A N 1
ATOM 691 C CA . CYS A 1 87 ? -1.491 13.176 -11.745 1.00 82.44 87 CYS A CA 1
ATOM 692 C C . CYS A 1 87 ? -2.646 13.881 -11.018 1.00 82.44 87 CYS A C 1
ATOM 694 O O . CYS A 1 87 ? -3.798 13.522 -11.244 1.00 82.44 87 CYS A O 1
ATOM 696 N N . GLN A 1 88 ? -2.368 14.897 -10.193 1.00 82.06 88 GLN A N 1
ATOM 697 C CA . GLN A 1 88 ? -3.364 15.570 -9.354 1.00 82.06 88 GLN A CA 1
ATOM 698 C C . GLN A 1 88 ? -4.559 16.119 -10.145 1.00 82.06 88 GLN A C 1
ATOM 700 O O . GLN A 1 88 ? -5.699 15.916 -9.739 1.00 82.06 88 GLN A O 1
ATOM 705 N N . SER A 1 89 ? -4.322 16.775 -11.284 1.00 81.50 89 SER A N 1
ATOM 706 C CA . SER A 1 89 ? -5.401 17.357 -12.094 1.00 81.50 89 SER A CA 1
ATOM 707 C C . SER A 1 89 ? -6.318 16.301 -12.712 1.00 81.50 89 SER A C 1
ATOM 709 O O . SER A 1 89 ? -7.518 16.519 -12.794 1.00 81.50 89 SER A O 1
ATOM 711 N N . THR A 1 90 ? -5.772 15.151 -13.109 1.00 84.19 90 THR A N 1
ATOM 712 C CA . THR A 1 90 ? -6.539 14.048 -13.708 1.00 84.19 90 THR A CA 1
ATOM 713 C C . THR A 1 90 ? -7.311 13.251 -12.661 1.00 84.19 90 THR A C 1
ATOM 715 O O . THR A 1 90 ? -8.395 12.753 -12.941 1.00 84.19 90 THR A O 1
ATOM 718 N N . LEU A 1 91 ? -6.753 13.109 -11.456 1.00 85.19 91 LEU A N 1
ATOM 719 C CA . LEU A 1 91 ? -7.353 12.319 -10.378 1.00 85.19 91 LEU A CA 1
ATOM 720 C C . LEU A 1 91 ? -8.369 13.112 -9.548 1.00 85.19 91 LEU A C 1
ATOM 722 O O . LEU A 1 91 ? -9.152 12.502 -8.826 1.00 85.19 91 LEU A O 1
ATOM 726 N N . SER A 1 92 ? -8.392 14.444 -9.663 1.00 79.69 92 SER A N 1
ATOM 727 C CA . SER A 1 92 ? -9.306 15.304 -8.899 1.00 79.69 92 SER A CA 1
ATOM 728 C C . SER A 1 92 ? -10.786 14.965 -9.112 1.00 79.69 92 SER A C 1
ATOM 730 O O . SER A 1 92 ? -11.583 15.152 -8.198 1.00 79.69 92 SER A O 1
ATOM 732 N N . ASP A 1 93 ? -11.149 14.455 -10.290 1.00 81.38 93 ASP A N 1
ATOM 733 C CA . ASP A 1 93 ? -12.536 14.114 -10.631 1.00 81.38 93 ASP A CA 1
ATOM 734 C C . ASP A 1 93 ? -12.938 12.702 -10.161 1.00 81.38 93 ASP A C 1
ATOM 736 O O . ASP A 1 93 ? -14.117 12.350 -10.160 1.00 81.38 93 ASP A O 1
ATOM 740 N N . GLN A 1 94 ? -11.969 11.869 -9.763 1.00 86.56 94 GLN A N 1
ATOM 741 C CA . GLN A 1 94 ? -12.166 10.455 -9.439 1.00 86.56 94 GLN A CA 1
ATOM 742 C C . GLN A 1 94 ? -11.675 10.151 -8.022 1.00 86.56 94 GLN A C 1
ATOM 744 O O . GLN A 1 94 ? -10.553 9.680 -7.820 1.00 86.56 94 GLN A O 1
ATOM 749 N N . ARG A 1 95 ? -12.557 10.373 -7.036 1.00 87.31 95 ARG A N 1
ATOM 750 C CA . ARG A 1 95 ? -12.291 10.188 -5.593 1.00 87.31 95 ARG A CA 1
ATOM 751 C C . ARG A 1 95 ? -11.605 8.853 -5.286 1.00 87.31 95 ARG A C 1
ATOM 753 O O . ARG A 1 95 ? -10.575 8.848 -4.619 1.00 87.31 95 ARG A O 1
ATOM 760 N N . SER A 1 96 ? -12.125 7.733 -5.797 1.00 88.19 96 SER A N 1
ATOM 761 C CA . SER A 1 96 ? -11.575 6.411 -5.464 1.00 88.19 96 SER A CA 1
ATOM 762 C C . SER A 1 96 ? -10.167 6.184 -6.032 1.00 88.19 96 SER A C 1
ATOM 764 O O . SER A 1 96 ? -9.285 5.700 -5.321 1.00 88.19 96 SER A O 1
ATOM 766 N N . LEU A 1 97 ? -9.897 6.638 -7.263 1.00 90.00 97 LEU A N 1
ATOM 767 C CA . LEU A 1 97 ? -8.551 6.568 -7.840 1.00 90.00 97 LEU A CA 1
ATOM 768 C C . LEU A 1 97 ? -7.572 7.507 -7.136 1.00 90.00 97 LEU A C 1
ATOM 770 O O . LEU A 1 97 ? -6.411 7.142 -6.964 1.00 90.00 97 LEU A O 1
ATOM 774 N N . ALA A 1 98 ? -8.020 8.689 -6.707 1.00 91.56 98 ALA A N 1
ATOM 775 C CA . ALA A 1 98 ? -7.194 9.606 -5.929 1.00 91.56 98 ALA A CA 1
ATOM 776 C C . ALA A 1 98 ? -6.788 8.990 -4.579 1.00 91.56 98 ALA A C 1
ATOM 778 O O . ALA A 1 98 ? -5.610 9.034 -4.217 1.00 91.56 98 ALA A O 1
ATOM 779 N N . ILE A 1 99 ? -7.730 8.347 -3.874 1.00 92.56 99 ILE A N 1
ATOM 780 C CA . ILE A 1 99 ? -7.443 7.597 -2.641 1.00 92.56 99 ILE A CA 1
ATOM 781 C C . ILE A 1 99 ? -6.420 6.494 -2.931 1.00 92.56 99 ILE A C 1
ATOM 783 O O . ILE A 1 99 ? -5.384 6.432 -2.268 1.00 92.56 99 ILE A O 1
ATOM 787 N N . GLN A 1 100 ? -6.657 5.663 -3.951 1.00 92.56 100 GLN A N 1
ATOM 788 C CA . GLN A 1 100 ? -5.744 4.578 -4.313 1.00 92.56 100 GLN A CA 1
ATOM 789 C C . GLN A 1 100 ? -4.336 5.092 -4.646 1.00 92.56 100 GLN A C 1
ATOM 791 O O . GLN A 1 100 ? -3.344 4.527 -4.185 1.00 92.56 100 GLN A O 1
ATOM 796 N N . PHE A 1 101 ? -4.238 6.173 -5.418 1.00 93.44 101 PHE A N 1
ATOM 797 C CA . PHE A 1 101 ? -2.970 6.799 -5.772 1.00 93.44 101 PHE A CA 1
ATOM 798 C C . PHE A 1 101 ? -2.194 7.242 -4.528 1.00 93.44 101 PHE A C 1
ATOM 800 O O . PHE A 1 101 ? -1.030 6.876 -4.367 1.00 93.44 101 PHE A O 1
ATOM 807 N N . HIS A 1 102 ? -2.844 7.965 -3.611 1.00 94.44 102 HIS A N 1
ATOM 808 C CA . HIS A 1 102 ? -2.207 8.401 -2.371 1.00 94.44 102 HIS A CA 1
ATOM 809 C C . HIS A 1 102 ? -1.801 7.229 -1.470 1.00 94.44 102 HIS A C 1
ATOM 811 O O . HIS A 1 102 ? -0.725 7.273 -0.874 1.00 94.44 102 HIS A O 1
ATOM 817 N N . LEU A 1 103 ? -2.590 6.153 -1.409 1.00 94.56 103 LEU A N 1
ATOM 818 C CA . LEU A 1 103 ? -2.211 4.939 -0.682 1.00 94.56 103 LEU A CA 1
ATOM 819 C C . LEU A 1 103 ? -0.983 4.250 -1.295 1.00 94.56 103 LEU A C 1
ATOM 821 O O . LEU A 1 103 ? -0.099 3.812 -0.557 1.00 94.56 103 LEU A O 1
ATOM 825 N N . GLU A 1 104 ? -0.883 4.186 -2.626 1.00 94.06 104 GLU A N 1
ATOM 826 C CA . GLU A 1 104 ? 0.300 3.655 -3.317 1.00 94.06 104 GLU A CA 1
ATOM 827 C C . GLU A 1 104 ? 1.540 4.530 -3.059 1.00 94.06 104 GLU A C 1
ATOM 829 O O . GLU A 1 104 ? 2.607 3.998 -2.742 1.00 94.06 104 GLU A O 1
ATOM 834 N N . CYS A 1 105 ? 1.401 5.859 -3.110 1.00 93.75 105 CYS A N 1
ATOM 835 C CA . CYS A 1 105 ? 2.465 6.795 -2.740 1.00 93.75 105 CYS A CA 1
ATOM 836 C C . CYS A 1 105 ? 2.914 6.586 -1.289 1.00 93.75 105 CYS A C 1
ATOM 838 O O . CYS A 1 105 ? 4.103 6.410 -1.038 1.00 93.75 105 CYS A O 1
ATOM 840 N N . ALA A 1 106 ? 1.972 6.519 -0.343 1.00 94.12 106 ALA A N 1
ATOM 841 C CA . ALA A 1 106 ? 2.274 6.271 1.062 1.00 94.12 106 ALA A CA 1
ATOM 842 C C . ALA A 1 106 ? 3.003 4.939 1.272 1.00 94.12 106 ALA A C 1
ATOM 844 O O . ALA A 1 106 ? 3.968 4.874 2.033 1.00 94.12 106 ALA A O 1
ATOM 845 N N . TYR A 1 107 ? 2.572 3.879 0.584 1.00 92.94 107 TYR A N 1
ATOM 846 C CA . TYR A 1 107 ? 3.215 2.571 0.653 1.00 92.94 107 TYR A CA 1
ATOM 847 C C . TYR A 1 107 ? 4.673 2.626 0.185 1.00 92.94 107 TYR A C 1
ATOM 849 O O . TYR A 1 107 ? 5.550 2.065 0.846 1.00 92.94 107 TYR A O 1
ATOM 857 N N . ILE A 1 108 ? 4.945 3.326 -0.919 1.00 92.25 108 ILE A N 1
ATOM 858 C CA . ILE A 1 108 ? 6.307 3.491 -1.432 1.00 92.25 108 ILE A CA 1
ATOM 859 C C . ILE A 1 108 ? 7.155 4.333 -0.468 1.00 92.25 108 ILE A C 1
ATOM 861 O O . ILE A 1 108 ? 8.261 3.915 -0.123 1.00 92.25 108 ILE A O 1
ATOM 865 N N . SER A 1 109 ? 6.635 5.457 0.034 1.00 92.12 109 SER A N 1
ATOM 866 C CA . SER A 1 109 ? 7.336 6.296 1.016 1.00 92.12 109 SER A CA 1
ATOM 867 C C . SER A 1 109 ? 7.675 5.509 2.289 1.00 92.12 109 SER A C 1
ATOM 869 O O . SER A 1 109 ? 8.809 5.556 2.763 1.00 92.12 109 SER A O 1
ATOM 871 N N . LEU A 1 110 ? 6.745 4.692 2.808 1.00 91.56 110 LEU A N 1
ATOM 872 C CA . LEU A 1 110 ? 7.011 3.784 3.935 1.00 91.56 110 LEU A CA 1
ATOM 873 C C . LEU A 1 110 ? 8.098 2.761 3.606 1.00 91.56 110 LEU A C 1
ATOM 875 O O . LEU A 1 110 ? 8.946 2.478 4.454 1.00 91.56 110 LEU A O 1
ATOM 879 N N . ASN A 1 111 ? 8.091 2.214 2.388 1.00 91.31 111 ASN A N 1
ATOM 880 C CA . ASN A 1 111 ? 9.118 1.275 1.964 1.00 91.31 111 ASN A CA 1
ATOM 881 C C . ASN A 1 111 ? 10.512 1.912 2.010 1.00 91.31 111 ASN A C 1
ATOM 883 O O . ASN A 1 111 ? 11.443 1.232 2.414 1.00 91.31 111 ASN A O 1
ATOM 887 N N . TYR A 1 112 ? 10.662 3.197 1.686 1.00 91.62 112 TYR A N 1
ATOM 888 C CA . TYR A 1 112 ? 11.939 3.921 1.765 1.00 91.62 112 TYR A CA 1
ATOM 889 C C . TYR A 1 112 ? 12.155 4.698 3.076 1.00 91.62 112 TYR A C 1
ATOM 891 O O . TYR A 1 112 ? 13.089 5.489 3.168 1.00 91.62 112 TYR A O 1
ATOM 899 N N . TYR A 1 113 ? 11.349 4.439 4.112 1.00 91.25 113 TYR A N 1
ATOM 900 C CA . TYR A 1 113 ? 11.426 5.092 5.429 1.00 91.25 113 TYR A CA 1
ATOM 901 C C . TYR A 1 113 ? 11.158 6.607 5.435 1.00 91.25 113 TYR A C 1
ATOM 903 O O . TYR A 1 113 ? 11.484 7.306 6.396 1.00 91.25 113 TYR A O 1
ATOM 911 N N . GLU A 1 114 ? 10.494 7.125 4.407 1.00 90.31 114 GLU A N 1
ATOM 912 C CA . GLU A 1 114 ? 10.041 8.513 4.323 1.00 90.31 114 GLU A CA 1
ATOM 913 C C . GLU A 1 114 ? 8.707 8.687 5.070 1.00 90.31 114 GLU A C 1
ATOM 915 O O . GLU A 1 114 ? 7.651 8.945 4.490 1.00 90.31 114 GLU A O 1
ATOM 920 N N . TYR A 1 115 ? 8.741 8.522 6.396 1.00 90.75 115 TYR A N 1
ATOM 921 C CA . TYR A 1 115 ? 7.537 8.525 7.241 1.00 90.75 115 TYR A CA 1
ATOM 922 C C . TYR A 1 115 ? 6.737 9.836 7.185 1.00 90.75 115 TYR A C 1
ATOM 924 O O . TYR A 1 115 ? 5.520 9.812 7.362 1.00 90.75 115 TYR A O 1
ATOM 932 N N . GLY A 1 116 ? 7.405 10.972 6.946 1.00 91.06 116 GLY A N 1
ATOM 933 C CA . GLY A 1 116 ? 6.755 12.277 6.784 1.00 91.06 116 GLY A CA 1
ATOM 934 C C . GLY A 1 116 ? 5.833 12.298 5.565 1.00 91.06 116 GLY A C 1
ATOM 935 O O . GLY A 1 116 ? 4.623 12.452 5.719 1.00 91.06 116 GLY A O 1
ATOM 936 N N . SER A 1 117 ? 6.396 12.017 4.385 1.00 91.06 117 SER A N 1
ATOM 937 C CA . SER A 1 117 ? 5.651 11.906 3.121 1.00 91.06 117 SER A CA 1
ATOM 938 C C . SER A 1 117 ? 4.544 10.849 3.204 1.00 91.06 117 SER A C 1
ATOM 940 O O . SER A 1 117 ? 3.408 11.097 2.800 1.00 91.06 117 SER A O 1
ATOM 942 N N . ALA A 1 118 ? 4.832 9.687 3.800 1.00 92.56 118 ALA A N 1
ATOM 943 C CA . ALA A 1 118 ? 3.826 8.646 3.989 1.00 92.56 118 ALA A CA 1
ATOM 944 C C . ALA A 1 118 ? 2.618 9.137 4.799 1.00 92.56 118 ALA A C 1
ATOM 946 O O . ALA A 1 118 ? 1.473 8.880 4.429 1.00 92.56 118 ALA A O 1
ATOM 947 N N . LYS A 1 119 ? 2.868 9.856 5.899 1.00 92.62 119 LYS A N 1
ATOM 948 C CA . LYS A 1 119 ? 1.812 10.395 6.757 1.00 92.62 119 LYS A CA 1
ATOM 949 C C . LYS A 1 119 ? 0.975 11.446 6.033 1.00 92.62 119 LYS A C 1
ATOM 951 O O . LYS A 1 119 ? -0.241 11.447 6.195 1.00 92.62 119 LYS A O 1
ATOM 956 N N . GLU A 1 120 ? 1.602 12.316 5.247 1.00 93.69 120 GLU A N 1
ATOM 957 C CA . GLU A 1 120 ? 0.896 13.317 4.440 1.00 93.69 120 GLU A CA 1
ATOM 958 C C . GLU A 1 120 ? -0.058 12.650 3.452 1.00 93.69 120 GLU A C 1
ATOM 960 O O . GLU A 1 120 ? -1.247 12.947 3.461 1.00 93.69 120 GLU A O 1
ATOM 965 N N . HIS A 1 121 ? 0.420 11.668 2.686 1.00 94.50 121 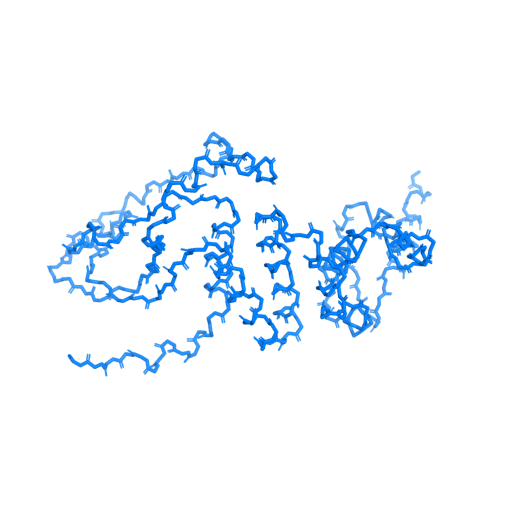HIS A N 1
ATOM 966 C CA . HIS A 1 121 ? -0.424 10.948 1.735 1.00 94.50 121 HIS A CA 1
ATOM 967 C C . HIS A 1 121 ? -1.557 10.156 2.401 1.00 94.50 121 HIS A C 1
ATOM 969 O O . HIS A 1 121 ? -2.671 10.148 1.882 1.00 94.50 121 HIS A O 1
ATOM 975 N N . ILE A 1 122 ? -1.316 9.533 3.560 1.00 93.94 122 ILE A N 1
ATOM 976 C CA . ILE A 1 122 ? -2.375 8.853 4.324 1.00 93.94 122 ILE A CA 1
ATOM 977 C C . ILE A 1 122 ? -3.412 9.855 4.836 1.00 93.94 122 ILE A C 1
ATOM 979 O O . ILE A 1 122 ? -4.604 9.567 4.778 1.00 93.94 122 ILE A O 1
ATOM 983 N N . ASN A 1 123 ? -2.986 11.028 5.308 1.00 93.75 123 ASN A N 1
ATOM 984 C CA . ASN A 1 123 ? -3.906 12.078 5.737 1.00 93.75 123 ASN A CA 1
ATOM 985 C C . ASN A 1 123 ? -4.739 12.603 4.563 1.00 93.75 123 ASN A C 1
ATOM 987 O O . ASN A 1 123 ? -5.952 12.701 4.700 1.00 93.75 123 ASN A O 1
ATOM 991 N N . THR A 1 124 ? -4.130 12.848 3.400 1.00 93.62 124 THR A N 1
ATOM 992 C CA . THR A 1 124 ? -4.866 13.244 2.191 1.00 93.62 124 THR A CA 1
ATOM 993 C C . THR A 1 124 ? -5.859 12.163 1.766 1.00 93.62 124 THR A C 1
ATOM 995 O O . THR A 1 124 ? -7.011 12.469 1.481 1.00 93.62 124 THR A O 1
ATOM 998 N N . ALA A 1 125 ? -5.466 10.886 1.776 1.00 93.50 125 ALA A N 1
ATOM 999 C CA . ALA A 1 125 ? -6.383 9.782 1.493 1.00 93.50 125 ALA A CA 1
ATOM 1000 C C . ALA A 1 125 ? -7.526 9.703 2.523 1.00 93.50 125 ALA A C 1
ATOM 1002 O O . ALA A 1 125 ? -8.665 9.432 2.152 1.00 93.50 125 ALA A O 1
ATOM 1003 N N . LYS A 1 126 ? -7.243 9.992 3.800 1.00 92.31 126 LYS A N 1
ATOM 1004 C CA . LYS A 1 126 ? -8.244 10.066 4.869 1.00 92.31 126 LYS A CA 1
ATOM 1005 C C . LYS A 1 126 ? -9.240 11.201 4.638 1.00 92.31 126 LYS A C 1
ATOM 1007 O O . LYS A 1 126 ? -10.439 10.947 4.684 1.00 92.31 126 LYS A O 1
ATOM 1012 N N . GLU A 1 127 ? -8.762 12.401 4.326 1.00 91.94 127 GLU A N 1
ATOM 1013 C CA . GLU A 1 127 ? -9.597 13.556 3.974 1.00 91.94 127 GLU A CA 1
ATOM 1014 C C . GLU A 1 127 ? -10.470 13.257 2.752 1.00 91.94 127 GLU A C 1
ATOM 1016 O O . GLU A 1 127 ? -11.680 13.444 2.802 1.00 91.94 127 GLU A O 1
ATOM 1021 N N . LEU A 1 128 ? -9.882 12.694 1.691 1.00 90.81 128 LEU A N 1
ATOM 1022 C CA . LEU A 1 128 ? -10.616 12.281 0.495 1.00 90.81 128 LEU A CA 1
ATOM 1023 C C . LEU A 1 128 ? -11.637 11.182 0.780 1.00 90.81 128 LEU A C 1
ATOM 1025 O O . LEU A 1 128 ? -12.630 11.104 0.074 1.00 90.81 128 LEU A O 1
ATOM 1029 N N . SER A 1 129 ? -11.399 10.306 1.756 1.00 89.31 129 SER A N 1
ATOM 1030 C CA . SER A 1 129 ? -12.335 9.236 2.113 1.00 89.31 129 SER A CA 1
ATOM 1031 C C . SER A 1 129 ? -13.501 9.705 2.977 1.00 89.31 129 SER A C 1
ATOM 1033 O O . SER A 1 129 ? -14.502 9.005 3.014 1.00 89.31 129 SER A O 1
ATOM 1035 N N . GLY A 1 130 ? -13.419 10.863 3.641 1.00 88.56 130 GLY A N 1
ATOM 1036 C CA . GLY A 1 130 ? -14.450 11.297 4.596 1.00 88.56 130 GLY A CA 1
ATOM 1037 C C . GLY A 1 130 ? -14.548 10.406 5.845 1.00 88.56 130 GLY A C 1
ATOM 1038 O O . GLY A 1 130 ? -15.506 10.498 6.615 1.00 88.56 130 GLY A O 1
ATOM 1039 N N . LEU A 1 131 ? -13.566 9.520 6.066 1.00 89.94 131 LEU A N 1
ATOM 1040 C CA . LEU A 1 131 ? -13.537 8.618 7.211 1.00 89.94 131 LEU A CA 1
ATOM 1041 C C . LEU A 1 131 ? -12.788 9.226 8.393 1.00 89.94 131 LEU A C 1
ATOM 1043 O O . LEU A 1 131 ? -11.614 9.605 8.326 1.00 89.94 131 LEU A O 1
ATOM 1047 N N . HIS A 1 132 ? -13.430 9.184 9.552 1.00 90.00 132 HIS A N 1
ATOM 1048 C CA . HIS A 1 132 ? -12.790 9.400 10.831 1.00 90.00 132 HIS A CA 1
ATOM 1049 C C . HIS A 1 132 ? -12.303 8.068 11.413 1.00 90.00 132 HIS A C 1
ATOM 1051 O O . HIS A 1 132 ? -13.061 7.305 12.007 1.00 90.00 132 HIS A O 1
ATOM 1057 N N . ILE A 1 133 ? -11.005 7.807 11.241 1.00 90.44 133 ILE A N 1
ATOM 1058 C CA . ILE A 1 133 ? -10.310 6.632 11.783 1.00 90.44 133 ILE A CA 1
ATOM 1059 C C . ILE A 1 133 ? -9.519 7.046 13.027 1.00 90.44 133 ILE A C 1
ATOM 1061 O O . ILE A 1 133 ? -8.659 7.936 12.930 1.00 90.44 133 ILE A O 1
ATOM 1065 N N . ASN A 1 134 ? -9.782 6.402 14.165 1.00 88.50 134 ASN A N 1
ATOM 1066 C CA . ASN A 1 134 ? -9.099 6.652 15.433 1.00 88.50 134 ASN A CA 1
ATOM 1067 C C . ASN A 1 134 ? -8.827 5.355 16.211 1.00 88.50 134 ASN A C 1
ATOM 1069 O O . ASN A 1 134 ? -9.645 4.442 16.230 1.00 88.50 134 ASN A O 1
ATOM 1073 N N . MET A 1 135 ? -7.682 5.285 16.891 1.00 87.44 135 MET A N 1
ATOM 1074 C CA . MET A 1 135 ? -7.371 4.179 17.797 1.00 87.44 135 MET A CA 1
ATOM 1075 C C . MET A 1 135 ? -7.923 4.507 19.187 1.00 87.44 135 MET A C 1
ATOM 1077 O O . MET A 1 135 ? -7.521 5.505 19.787 1.00 87.44 135 MET A O 1
ATOM 1081 N N . THR A 1 136 ? -8.825 3.675 19.697 1.00 88.00 136 THR A N 1
ATOM 1082 C CA . THR A 1 136 ? -9.541 3.902 20.957 1.00 88.00 136 THR A CA 1
ATOM 1083 C C . THR A 1 136 ? -9.494 2.679 21.872 1.00 88.00 136 THR A C 1
ATOM 1085 O O . THR A 1 136 ? -9.185 1.570 21.442 1.00 88.00 136 THR A O 1
ATOM 1088 N N . GLY A 1 137 ? -9.757 2.886 23.160 1.00 89.69 137 GLY A N 1
ATOM 1089 C CA . GLY A 1 137 ? -9.905 1.816 24.142 1.00 89.69 137 GLY A CA 1
ATOM 1090 C C . GLY A 1 137 ? -11.381 1.559 24.425 1.00 89.69 137 GLY A C 1
ATOM 1091 O O . GLY A 1 137 ? -12.112 2.500 24.718 1.00 89.69 137 GLY A O 1
ATOM 1092 N N . ALA A 1 138 ? -11.806 0.300 24.374 1.00 90.31 138 ALA A N 1
ATOM 1093 C CA . ALA A 1 138 ? -13.162 -0.122 24.712 1.00 90.31 138 ALA A CA 1
ATOM 1094 C C . ALA A 1 138 ? -13.129 -1.243 25.754 1.00 90.31 138 ALA A C 1
ATOM 1096 O O . ALA A 1 138 ? -12.243 -2.097 25.745 1.00 90.31 138 ALA A O 1
ATOM 1097 N N . LEU A 1 139 ? -14.096 -1.267 26.666 1.00 92.31 139 LEU A N 1
ATOM 1098 C CA . LEU A 1 139 ? -14.215 -2.345 27.644 1.00 92.31 139 LEU A CA 1
ATOM 1099 C C . LEU A 1 139 ? -14.742 -3.614 26.962 1.00 92.31 139 LEU A C 1
ATOM 1101 O O . LEU A 1 139 ? -15.817 -3.604 26.368 1.00 92.31 139 LEU A O 1
ATOM 1105 N N . GLY A 1 140 ? -13.993 -4.714 27.063 1.00 93.00 140 GLY A N 1
ATOM 1106 C CA . GLY A 1 140 ? -14.315 -5.976 26.399 1.00 93.00 140 GLY A CA 1
ATOM 1107 C C . GLY A 1 140 ? -13.912 -7.222 27.188 1.00 93.00 140 GLY A C 1
ATOM 1108 O O . GLY A 1 140 ? -13.058 -7.185 28.082 1.00 93.00 140 GLY A O 1
ATOM 1109 N N . LYS A 1 141 ? -14.536 -8.348 26.837 1.00 92.44 141 LYS A N 1
ATOM 1110 C CA . LYS A 1 141 ? -14.199 -9.697 27.306 1.00 92.44 141 LYS A CA 1
ATOM 1111 C C . LYS A 1 141 ? -13.673 -10.534 26.151 1.00 92.44 141 LYS A C 1
ATOM 1113 O O . LYS A 1 141 ? -14.182 -10.447 25.035 1.00 92.44 141 LYS A O 1
ATOM 1118 N N . ARG A 1 142 ? -12.663 -11.358 26.434 1.00 90.81 142 ARG A N 1
ATOM 1119 C CA . ARG A 1 142 ? -12.075 -12.297 25.460 1.00 90.81 142 ARG A CA 1
ATOM 1120 C C . ARG A 1 142 ? -12.271 -13.761 25.837 1.00 90.81 142 ARG A C 1
ATOM 1122 O O . ARG A 1 142 ? -12.037 -14.626 25.003 1.00 90.81 142 ARG A O 1
ATOM 1129 N N . THR A 1 143 ? -12.674 -14.038 27.075 1.00 91.38 143 THR A N 1
ATOM 1130 C CA . THR A 1 143 ? -12.890 -15.400 27.568 1.00 91.38 143 THR A CA 1
ATOM 1131 C C . THR A 1 143 ? -14.282 -15.535 28.170 1.00 91.38 143 THR A C 1
ATOM 1133 O O . THR A 1 143 ? -14.859 -14.564 28.668 1.00 91.38 143 THR A O 1
ATOM 1136 N N . ARG A 1 144 ? -14.825 -16.753 28.130 1.00 87.69 144 ARG A N 1
ATOM 1137 C CA . ARG A 1 144 ? -16.167 -17.083 28.629 1.00 87.69 144 ARG A CA 1
ATOM 1138 C C . ARG A 1 144 ? -16.273 -16.921 30.149 1.00 87.69 144 ARG A C 1
ATOM 1140 O O . ARG A 1 144 ? -17.316 -16.522 30.654 1.00 87.69 144 ARG A O 1
ATOM 1147 N N . PHE A 1 145 ? -15.175 -17.176 30.863 1.00 90.75 145 PHE A N 1
ATOM 1148 C CA . PHE A 1 145 ? -15.105 -17.141 32.330 1.00 90.75 145 PHE A CA 1
ATOM 1149 C C . PHE A 1 145 ? -14.634 -15.793 32.900 1.00 90.75 145 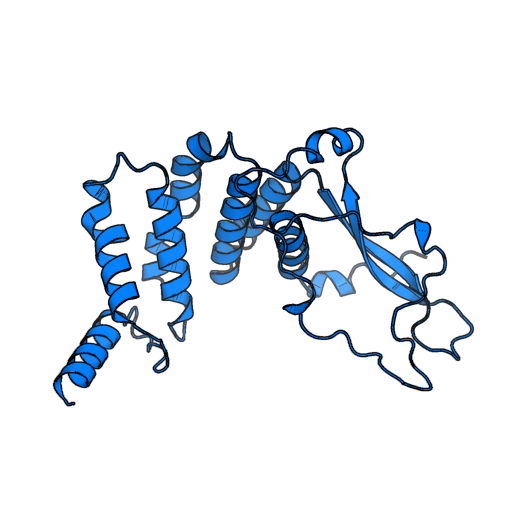PHE A C 1
ATOM 1151 O O . PHE A 1 145 ? -14.493 -15.646 34.112 1.00 90.75 145 PHE A O 1
ATOM 1158 N N . GLN A 1 146 ? -14.367 -14.794 32.052 1.00 89.81 146 GLN A N 1
ATOM 1159 C CA . GLN A 1 146 ? -13.949 -13.471 32.507 1.00 89.81 146 GLN A CA 1
ATOM 1160 C C . GLN A 1 146 ? -15.133 -12.719 33.141 1.00 89.81 146 GLN A C 1
ATOM 1162 O O . GLN A 1 146 ? -16.100 -12.351 32.470 1.00 89.81 146 GLN A O 1
ATOM 1167 N N . GLU A 1 147 ? -15.045 -12.426 34.440 1.00 90.81 147 GLU A N 1
ATOM 1168 C CA . GLU A 1 147 ? -16.097 -11.696 35.164 1.00 90.81 147 GLU A CA 1
ATOM 1169 C C . GLU A 1 147 ? -16.111 -10.200 34.818 1.00 90.81 147 GLU A C 1
A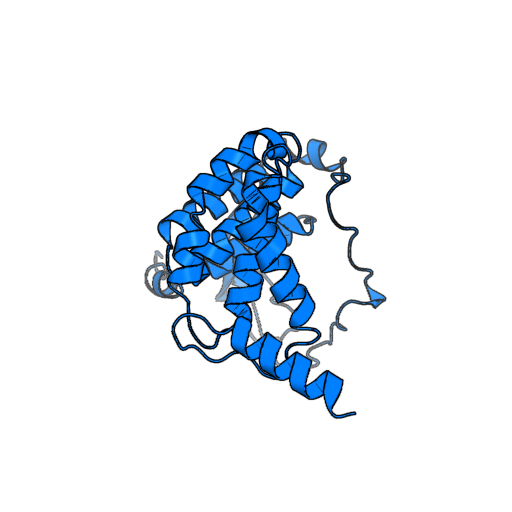TOM 1171 O O . GLU A 1 147 ? -17.156 -9.647 34.465 1.00 90.81 147 GLU A O 1
ATOM 1176 N N . LYS A 1 148 ? -14.942 -9.549 34.855 1.00 92.69 148 LYS A N 1
ATOM 1177 C CA . LYS A 1 148 ? -14.786 -8.097 34.660 1.00 92.69 148 LYS A CA 1
ATOM 1178 C C . LYS A 1 148 ? -14.458 -7.751 33.215 1.00 92.69 148 LYS A C 1
ATOM 1180 O O . LYS A 1 148 ? -13.625 -8.413 32.607 1.00 92.69 148 LYS A O 1
ATOM 1185 N N . PHE A 1 149 ? -15.032 -6.681 32.677 1.00 91.38 149 PHE A N 1
ATOM 1186 C CA . PHE A 1 149 ? -14.569 -6.135 31.402 1.00 91.38 149 PHE A CA 1
ATOM 1187 C C . PHE A 1 149 ? -13.207 -5.459 31.584 1.00 91.38 149 PHE A C 1
ATOM 1189 O O . PHE A 1 149 ? -12.987 -4.754 32.568 1.00 91.38 149 PHE A O 1
ATOM 1196 N N . LEU A 1 150 ? -12.292 -5.696 30.646 1.00 92.44 150 LEU A N 1
ATOM 1197 C CA . LEU A 1 150 ? -10.959 -5.093 30.637 1.00 92.44 150 LEU A CA 1
ATOM 1198 C C . LEU A 1 150 ? -10.806 -4.226 29.391 1.00 92.44 150 LEU A C 1
ATOM 1200 O O . LEU A 1 150 ? -11.454 -4.487 28.378 1.00 92.44 150 LEU A O 1
ATOM 1204 N N . ALA A 1 151 ? -9.942 -3.215 29.455 1.00 92.06 151 ALA A N 1
ATOM 1205 C CA . ALA A 1 151 ? -9.660 -2.360 28.310 1.00 92.06 151 ALA A CA 1
ATOM 1206 C C . ALA A 1 151 ? -9.067 -3.180 27.148 1.00 92.06 151 ALA A C 1
ATOM 1208 O O . ALA A 1 151 ? -8.094 -3.914 27.319 1.00 92.06 151 ALA A O 1
ATOM 1209 N N . GLN A 1 152 ? -9.674 -3.051 25.973 1.00 88.62 152 GLN A N 1
ATOM 1210 C CA . GLN A 1 152 ? -9.255 -3.626 24.701 1.00 88.62 152 GLN A CA 1
ATOM 1211 C C . GLN A 1 152 ? -8.958 -2.483 23.737 1.00 88.62 152 GLN A C 1
ATOM 1213 O O . GLN A 1 152 ? -9.709 -1.511 23.675 1.00 88.62 152 GLN A O 1
ATOM 1218 N N . LEU A 1 153 ? -7.875 -2.599 22.976 1.00 88.75 153 LEU A N 1
ATOM 1219 C CA . LEU A 1 153 ? -7.567 -1.640 21.922 1.00 88.75 153 LEU A CA 1
ATOM 1220 C C . LEU A 1 153 ? -8.430 -1.948 20.693 1.00 88.75 153 LEU A C 1
ATOM 1222 O O . LEU A 1 153 ? -8.434 -3.083 20.215 1.00 88.75 153 LEU A O 1
ATOM 1226 N N . LEU A 1 154 ? -9.137 -0.943 20.187 1.00 87.31 154 LEU A N 1
ATOM 1227 C CA . LEU A 1 154 ? -10.010 -1.043 19.027 1.00 87.31 154 LEU A CA 1
ATOM 1228 C C . LEU A 1 154 ? -9.722 0.096 18.045 1.00 87.31 154 LEU A C 1
ATOM 1230 O O . LEU A 1 154 ? -9.349 1.202 18.436 1.00 87.31 154 LEU A O 1
ATOM 1234 N N . LEU A 1 155 ? -9.930 -0.173 16.761 1.00 87.94 155 LEU A N 1
ATOM 1235 C CA . LEU A 1 155 ? -9.924 0.852 15.730 1.00 87.94 155 LEU A CA 1
ATOM 1236 C C . LEU A 1 155 ? -11.366 1.299 15.478 1.00 87.94 155 LEU A C 1
ATOM 1238 O O . LEU A 1 155 ? -12.180 0.527 14.979 1.00 87.94 155 LEU A O 1
ATOM 1242 N N . GLU A 1 156 ? -11.676 2.533 15.851 1.00 90.00 156 GLU A N 1
ATOM 1243 C CA . GLU A 1 156 ? -12.961 3.167 15.583 1.00 90.00 156 GLU A CA 1
ATOM 1244 C C . GLU A 1 156 ? -12.929 3.802 14.192 1.00 90.00 156 GLU A C 1
ATOM 1246 O O . GLU A 1 156 ? -12.029 4.589 13.879 1.00 90.00 156 GLU A O 1
ATOM 1251 N N . VAL A 1 157 ? -13.915 3.456 13.366 1.00 90.94 157 VAL A N 1
ATOM 1252 C CA . VAL A 1 157 ? -14.093 4.001 12.019 1.00 90.94 157 VAL A CA 1
ATOM 1253 C C . VAL A 1 157 ? -15.506 4.553 11.922 1.00 90.94 157 VAL A C 1
ATOM 1255 O O . VAL A 1 157 ? -16.470 3.816 12.098 1.00 90.94 157 VAL A O 1
ATOM 1258 N N . LYS A 1 158 ? -15.623 5.853 11.658 1.00 89.88 158 LYS A N 1
ATOM 1259 C CA . LYS A 1 158 ? -16.898 6.561 11.498 1.00 89.88 158 LYS A CA 1
ATOM 1260 C C . LYS A 1 158 ? -16.888 7.349 10.195 1.00 89.88 158 LYS A C 1
ATOM 1262 O O . LYS A 1 158 ? -15.836 7.853 9.804 1.00 89.88 158 LYS A O 1
ATOM 1267 N N . ARG A 1 159 ? -18.040 7.471 9.537 1.00 86.25 159 ARG A N 1
ATOM 1268 C CA . ARG A 1 159 ? -18.220 8.410 8.420 1.00 86.25 159 ARG A CA 1
ATOM 1269 C C . ARG A 1 159 ? -18.459 9.811 8.981 1.00 86.25 159 ARG A C 1
ATOM 1271 O O . ARG A 1 159 ? -19.022 9.956 10.066 1.00 86.25 159 ARG A O 1
ATOM 1278 N N . GLN A 1 160 ? -17.980 10.831 8.282 1.00 79.75 160 GLN A N 1
ATOM 1279 C CA . GLN A 1 160 ? -18.252 12.213 8.652 1.00 79.75 160 GLN A CA 1
ATOM 1280 C C . GLN A 1 160 ? -19.738 12.537 8.414 1.00 79.75 160 GLN A C 1
ATOM 1282 O O . GLN A 1 160 ? -20.302 12.186 7.376 1.00 79.75 160 GLN A O 1
ATOM 1287 N N . GLU A 1 161 ? -20.381 13.180 9.394 1.00 66.44 161 GLU A N 1
ATOM 1288 C CA . GLU A 1 161 ? -21.803 13.539 9.331 1.00 66.44 161 GLU A CA 1
ATOM 1289 C C . GLU A 1 161 ? -22.088 14.391 8.080 1.00 66.44 161 GLU A C 1
ATOM 1291 O O . GLU A 1 161 ? -21.449 15.423 7.866 1.00 66.44 161 GLU A O 1
ATOM 1296 N N . GLY A 1 162 ? -23.041 13.950 7.248 1.00 60.22 162 GLY A N 1
ATOM 1297 C CA . GLY A 1 162 ? -23.433 14.625 6.002 1.00 60.22 162 GLY A CA 1
ATOM 1298 C C . GLY A 1 162 ? -22.875 14.026 4.702 1.00 60.22 162 GLY A C 1
ATOM 1299 O O . GLY A 1 162 ? -23.276 14.474 3.631 1.00 60.22 162 GLY A O 1
ATOM 1300 N N . GLU A 1 163 ? -22.007 13.005 4.760 1.00 58.06 163 GLU A N 1
ATOM 1301 C CA . GLU A 1 163 ? -21.497 12.302 3.562 1.00 58.06 163 GLU A CA 1
ATOM 1302 C C . GLU A 1 163 ? -22.207 10.970 3.252 1.00 58.06 163 GLU A C 1
ATOM 1304 O O . GLU A 1 163 ? -21.959 10.371 2.207 1.00 58.06 163 GLU A O 1
ATOM 1309 N N . GLU A 1 164 ? -23.145 10.533 4.098 1.00 52.38 164 GLU A N 1
ATOM 1310 C CA . GLU A 1 164 ? -23.891 9.269 3.939 1.00 52.38 164 GLU A CA 1
ATOM 1311 C C . GLU A 1 164 ? -24.719 9.205 2.638 1.00 52.38 164 GLU A C 1
ATOM 1313 O O . GLU A 1 164 ? -24.951 8.129 2.089 1.00 52.38 164 GLU A O 1
ATOM 1318 N N . GLU A 1 165 ? -25.135 10.355 2.096 1.00 46.38 165 GLU A N 1
ATOM 1319 C CA . GLU A 1 165 ? -25.879 10.437 0.829 1.00 46.38 165 GLU A CA 1
ATOM 1320 C C . GLU A 1 165 ? -24.969 10.420 -0.415 1.00 46.38 165 GLU A C 1
ATOM 1322 O O . GLU A 1 165 ? -25.434 10.137 -1.522 1.00 46.38 165 GLU A O 1
ATOM 1327 N N . ALA A 1 166 ? -23.666 10.689 -0.264 1.00 48.09 166 ALA A N 1
ATOM 1328 C CA . ALA A 1 166 ? -22.715 10.679 -1.379 1.00 48.09 166 ALA A CA 1
ATOM 1329 C C . ALA A 1 166 ? -22.291 9.251 -1.788 1.00 48.09 166 ALA A C 1
ATOM 1331 O O . ALA A 1 166 ? -21.863 9.044 -2.926 1.00 48.09 166 ALA A O 1
ATOM 1332 N N . ASP A 1 167 ? -22.468 8.273 -0.893 1.00 49.03 167 ASP A N 1
ATOM 1333 C CA . ASP A 1 167 ? -22.042 6.871 -1.041 1.00 49.03 167 ASP A CA 1
ATOM 1334 C C . ASP A 1 167 ? -22.916 6.013 -1.963 1.00 49.03 167 ASP A C 1
ATOM 1336 O O . ASP A 1 167 ? -22.519 4.920 -2.363 1.00 49.03 167 ASP A O 1
ATOM 1340 N N . GLN A 1 168 ? -24.094 6.484 -2.381 1.00 46.94 168 GLN A N 1
ATOM 1341 C CA . GLN A 1 168 ? -24.917 5.723 -3.336 1.00 46.94 168 GLN A CA 1
ATOM 1342 C C . GLN A 1 168 ? -24.345 5.721 -4.759 1.00 46.94 168 GLN A C 1
ATOM 1344 O O . GLN A 1 168 ? -24.856 5.028 -5.640 1.00 46.94 168 GLN A O 1
ATOM 1349 N N . ARG A 1 169 ? -23.253 6.452 -4.996 1.00 47.97 169 ARG A N 1
ATOM 1350 C CA . ARG A 1 169 ? -22.424 6.272 -6.182 1.00 47.97 169 ARG A CA 1
ATOM 1351 C C . ARG A 1 169 ? -21.241 5.405 -5.785 1.00 47.97 169 ARG A C 1
ATOM 1353 O O . ARG A 1 169 ? -20.177 5.926 -5.471 1.00 47.97 169 ARG A O 1
ATOM 1360 N N . VAL A 1 170 ? -21.409 4.083 -5.859 1.00 52.41 170 VAL A N 1
ATOM 1361 C CA . VAL A 1 170 ? -20.262 3.201 -6.106 1.00 52.41 170 VAL A CA 1
ATOM 1362 C C . VAL A 1 170 ? -19.528 3.830 -7.285 1.00 52.41 170 VAL A C 1
ATOM 1364 O O . VAL A 1 170 ? -20.083 3.898 -8.384 1.00 52.41 170 VAL A O 1
ATOM 1367 N N . SER A 1 171 ? -18.353 4.412 -7.036 1.00 59.56 171 SER A N 1
ATOM 1368 C CA . SER A 1 171 ? -17.570 5.030 -8.100 1.00 59.56 171 SER A CA 1
ATOM 1369 C C . SER A 1 171 ? -17.389 3.964 -9.175 1.00 59.56 171 SER A C 1
ATOM 1371 O O . SER A 1 171 ? -16.969 2.858 -8.846 1.00 59.56 171 SER A O 1
ATOM 1373 N N . GLU A 1 172 ? -17.696 4.251 -10.445 1.00 63.25 172 GLU A N 1
ATOM 1374 C CA . GLU A 1 172 ? -17.518 3.274 -11.542 1.00 63.25 172 GLU A CA 1
ATOM 1375 C C . GLU A 1 172 ? -16.083 2.714 -11.598 1.00 63.25 172 GLU A C 1
ATOM 1377 O O . GLU A 1 172 ? -15.819 1.668 -12.184 1.00 63.25 172 GLU A O 1
ATOM 1382 N N . THR A 1 173 ? -15.146 3.431 -10.979 1.00 67.88 173 THR A N 1
ATOM 1383 C CA . THR A 1 173 ? -13.730 3.102 -10.861 1.00 67.88 173 THR A CA 1
ATOM 1384 C C . THR A 1 173 ? -13.373 2.224 -9.661 1.00 67.88 173 THR A C 1
ATOM 1386 O O . THR A 1 173 ? -12.229 1.781 -9.586 1.00 67.88 173 THR A O 1
ATOM 1389 N N . SER A 1 174 ? -14.294 1.981 -8.725 1.00 75.06 174 SER A N 1
ATOM 1390 C CA . SER A 1 174 ? -14.051 1.097 -7.584 1.00 75.06 174 SER A CA 1
ATOM 1391 C C . SER A 1 174 ? -14.184 -0.373 -7.980 1.00 75.06 174 SER A C 1
ATOM 1393 O O . SER A 1 174 ? -15.069 -0.736 -8.762 1.00 75.06 174 SER A O 1
ATOM 1395 N N . PRO A 1 175 ? -13.307 -1.251 -7.465 1.00 77.12 175 PRO A N 1
ATOM 1396 C CA . PRO A 1 175 ? -13.362 -2.663 -7.793 1.00 77.12 175 PRO A CA 1
ATOM 1397 C C . PRO A 1 175 ? -14.650 -3.284 -7.245 1.00 77.12 175 PRO A C 1
ATOM 1399 O O . PRO A 1 175 ? -15.107 -2.961 -6.148 1.00 77.12 175 PRO A O 1
ATOM 1402 N N . THR A 1 176 ? -15.230 -4.213 -8.005 1.00 80.94 176 THR A N 1
ATOM 1403 C CA . THR A 1 176 ? -16.395 -4.973 -7.548 1.00 80.94 176 THR A CA 1
ATOM 1404 C C . THR A 1 176 ? -16.037 -5.772 -6.289 1.00 80.94 176 THR A C 1
ATOM 1406 O O . THR A 1 176 ? -14.970 -6.397 -6.267 1.00 80.94 176 THR A O 1
ATOM 1409 N N . PRO A 1 177 ? -16.907 -5.802 -5.262 1.00 80.81 177 PRO A N 1
ATOM 1410 C CA . PRO A 1 177 ? -16.667 -6.586 -4.060 1.00 80.81 177 PRO A CA 1
ATOM 1411 C C . PRO A 1 177 ? -16.385 -8.053 -4.382 1.00 80.81 177 PRO A C 1
ATOM 1413 O O . PRO A 1 177 ? -17.085 -8.684 -5.181 1.00 80.81 177 PRO A O 1
ATOM 1416 N N . THR A 1 178 ? -15.363 -8.606 -3.736 1.00 83.75 178 THR A N 1
ATOM 1417 C CA . THR A 1 178 ? -14.999 -10.014 -3.878 1.00 83.75 178 THR A CA 1
ATOM 1418 C C . THR A 1 178 ? -16.157 -10.901 -3.399 1.00 83.75 178 THR A C 1
ATOM 1420 O O . THR A 1 178 ? -16.610 -10.738 -2.262 1.00 83.75 178 THR A O 1
ATOM 1423 N N . PRO A 1 179 ? -16.647 -11.860 -4.209 1.00 86.75 179 PRO A N 1
ATOM 1424 C CA . PRO A 1 179 ? -17.731 -12.745 -3.797 1.00 86.75 179 PRO A CA 1
ATOM 1425 C C . PRO A 1 179 ? -17.374 -13.523 -2.528 1.00 86.75 179 PRO A C 1
ATOM 1427 O O . PRO A 1 179 ? -16.277 -14.080 -2.430 1.00 86.75 179 PRO A O 1
ATOM 1430 N N . GLN A 1 180 ? -18.320 -13.651 -1.594 1.00 83.62 180 GLN A N 1
ATOM 1431 C CA . GLN A 1 180 ? -18.095 -14.330 -0.308 1.00 83.62 180 GLN A CA 1
ATOM 1432 C C . GLN A 1 180 ? -17.558 -15.763 -0.459 1.00 83.62 180 GLN A C 1
ATOM 1434 O O . GLN A 1 180 ? -16.718 -16.190 0.322 1.00 83.62 180 GLN A O 1
ATOM 1439 N N . ALA A 1 181 ? -17.970 -16.485 -1.507 1.00 88.75 181 ALA A N 1
ATOM 1440 C CA . ALA A 1 181 ? -17.498 -17.844 -1.789 1.00 88.75 181 ALA A CA 1
ATOM 1441 C C . ALA A 1 181 ? -15.995 -17.940 -2.128 1.00 88.75 181 ALA A C 1
ATOM 1443 O O . ALA A 1 181 ? -15.429 -19.030 -2.084 1.00 88.75 181 ALA A O 1
ATOM 1444 N N . SER A 1 182 ? -15.364 -16.820 -2.493 1.00 89.75 182 SER A N 1
ATOM 1445 C CA . SER A 1 182 ? -13.930 -16.733 -2.802 1.00 89.75 182 SER A CA 1
ATOM 1446 C C . SER A 1 182 ? -13.088 -16.164 -1.659 1.00 89.75 182 SER A C 1
ATOM 1448 O O . SER A 1 182 ? -11.860 -16.174 -1.747 1.00 89.75 182 SER A O 1
ATOM 1450 N N . LEU A 1 183 ? -13.725 -15.694 -0.581 1.00 87.56 183 LEU A N 1
ATOM 1451 C CA . LEU A 1 183 ? -13.019 -15.288 0.629 1.00 87.56 183 LEU A CA 1
ATOM 1452 C C . LEU A 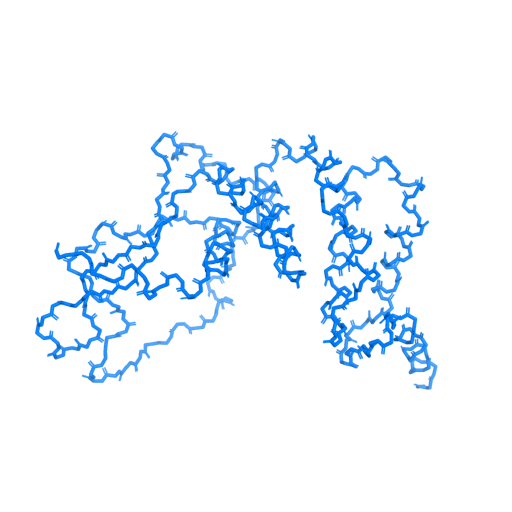1 183 ? -12.545 -16.529 1.408 1.00 87.56 183 LEU A C 1
ATOM 1454 O O . LEU A 1 183 ? -13.168 -17.593 1.318 1.00 87.56 183 LEU A O 1
ATOM 1458 N N . PRO A 1 184 ? -11.448 -16.420 2.182 1.00 89.88 184 PRO A N 1
ATOM 1459 C CA . PRO A 1 184 ? -11.061 -17.464 3.121 1.00 89.88 184 PRO A CA 1
ATOM 1460 C C . PRO A 1 184 ? -12.231 -17.836 4.037 1.00 89.88 184 PRO A C 1
ATOM 1462 O O . PRO A 1 184 ? -12.965 -16.964 4.500 1.00 89.88 184 PRO A O 1
ATOM 1465 N N . LYS A 1 185 ? -12.406 -19.136 4.296 1.00 87.69 185 LYS A N 1
ATOM 1466 C CA . LYS A 1 185 ? -13.450 -19.619 5.207 1.00 87.69 185 LYS A CA 1
ATOM 1467 C C . LYS A 1 185 ? -13.187 -19.085 6.616 1.00 87.69 185 LYS A C 1
ATOM 1469 O O . LYS A 1 185 ? -12.104 -19.315 7.151 1.00 87.69 185 LYS A O 1
ATOM 1474 N N . ASP A 1 186 ? -14.181 -18.416 7.191 1.00 85.62 186 ASP A N 1
ATOM 1475 C CA . ASP A 1 186 ? -14.185 -18.026 8.602 1.00 85.62 186 ASP A CA 1
ATOM 1476 C C . ASP A 1 186 ? -14.470 -19.280 9.443 1.00 85.62 186 ASP A C 1
ATOM 1478 O O . ASP A 1 186 ? -15.510 -19.921 9.271 1.00 85.62 186 ASP A O 1
ATOM 1482 N N . TYR A 1 187 ? -13.511 -19.684 10.277 1.00 87.31 187 TYR A N 1
ATOM 1483 C CA . TYR A 1 187 ? -13.638 -20.849 11.152 1.00 87.31 187 TYR A CA 1
ATOM 1484 C C . TYR A 1 187 ? -13.869 -20.376 12.582 1.00 87.31 187 TYR A C 1
ATOM 1486 O O . TYR A 1 187 ? -13.126 -19.532 13.085 1.00 87.31 187 TYR A O 1
ATOM 1494 N N . HIS A 1 188 ? -14.867 -20.961 13.240 1.00 86.62 188 HIS A N 1
ATOM 1495 C CA . HIS A 1 188 ? -15.066 -20.776 14.671 1.00 86.62 188 HIS A CA 1
ATOM 1496 C C . HIS A 1 188 ? -13.846 -21.284 15.439 1.00 86.62 188 HIS A C 1
ATOM 1498 O O . HIS A 1 188 ? -13.189 -22.244 15.030 1.00 86.62 188 HIS A O 1
ATOM 1504 N N . LEU A 1 189 ? -13.523 -20.609 16.540 1.00 82.19 189 LEU A N 1
ATOM 1505 C CA . LEU A 1 189 ? -12.396 -20.976 17.386 1.00 82.19 189 LEU A CA 1
ATOM 1506 C C . LEU A 1 189 ? -12.689 -22.290 18.129 1.00 82.19 189 LEU A C 1
ATOM 1508 O O . LEU A 1 189 ? -11.746 -22.987 18.491 1.00 82.19 189 LEU A O 1
ATOM 1512 N N . ASP A 1 190 ? -13.977 -22.604 18.350 1.00 83.12 190 ASP A N 1
ATOM 1513 C CA . ASP A 1 190 ? -14.492 -23.801 19.040 1.00 83.12 190 ASP A CA 1
ATOM 1514 C C . ASP A 1 190 ? -13.761 -24.100 20.366 1.00 83.12 190 ASP A C 1
ATOM 1516 O O . ASP A 1 190 ? -13.606 -25.245 20.785 1.00 83.12 190 ASP A O 1
ATOM 1520 N N . ASP A 1 191 ? -13.308 -23.043 21.042 1.00 89.75 191 ASP A N 1
ATOM 1521 C CA . ASP A 1 191 ? -12.522 -23.115 22.271 1.00 89.75 191 ASP A CA 1
ATOM 1522 C C . ASP A 1 191 ? -13.432 -22.956 23.499 1.00 89.75 191 ASP A C 1
ATOM 1524 O O . ASP A 1 191 ? -14.242 -22.029 23.580 1.00 89.75 191 ASP A O 1
ATOM 1528 N N . ASP A 1 192 ? -13.298 -23.846 24.484 1.00 87.44 192 ASP A N 1
ATOM 1529 C CA . ASP A 1 192 ? -14.124 -23.845 25.700 1.00 87.44 192 ASP A CA 1
ATOM 1530 C C . ASP A 1 192 ? -13.855 -22.656 26.634 1.00 87.44 192 ASP A C 1
ATOM 1532 O O . ASP A 1 192 ? -14.650 -22.369 27.533 1.00 87.44 192 ASP A O 1
ATOM 1536 N N . THR A 1 193 ? -12.745 -21.950 26.436 1.00 88.38 193 THR A N 1
ATOM 1537 C CA . THR A 1 193 ? -12.290 -20.846 27.281 1.00 88.38 193 THR A CA 1
ATOM 1538 C C . THR A 1 193 ? -12.383 -19.502 26.573 1.00 88.38 193 THR A C 1
ATOM 1540 O O . THR A 1 193 ? -12.834 -18.527 27.180 1.00 88.38 193 THR A O 1
ATOM 1543 N N . LEU A 1 194 ? -11.996 -19.428 25.302 1.00 89.50 194 LEU A N 1
ATOM 1544 C CA . LEU A 1 194 ? -11.947 -18.202 24.517 1.00 89.50 194 LEU A CA 1
ATOM 1545 C C . LEU A 1 194 ? -13.286 -17.916 23.823 1.00 89.50 194 LEU A C 1
ATOM 1547 O O . LEU A 1 194 ? -14.111 -18.794 23.568 1.00 89.50 194 LEU A O 1
ATOM 1551 N N . LEU A 1 195 ? -13.520 -16.637 23.549 1.00 87.62 195 LEU A N 1
ATOM 1552 C CA . LEU A 1 195 ? -14.618 -16.185 22.702 1.00 87.62 195 LEU A CA 1
ATOM 1553 C C . LEU A 1 195 ? -14.123 -16.068 21.255 1.00 87.62 195 LEU A C 1
ATOM 1555 O O . LEU A 1 195 ? -13.024 -15.561 21.029 1.00 87.62 195 LEU A O 1
ATOM 1559 N N . ASP A 1 196 ? -14.959 -16.454 20.288 1.00 86.00 196 ASP A N 1
ATOM 1560 C CA . ASP A 1 196 ? -14.671 -16.291 18.851 1.00 86.00 196 ASP A CA 1
ATOM 1561 C C . ASP A 1 196 ? -14.469 -14.817 18.470 1.00 86.00 196 ASP A C 1
ATOM 1563 O O . ASP A 1 196 ? -13.639 -14.468 17.631 1.00 86.00 196 ASP A O 1
ATOM 1567 N N . ARG A 1 197 ? -15.246 -13.929 19.101 1.00 86.50 197 ARG A N 1
ATOM 1568 C CA . ARG A 1 197 ? -15.186 -12.476 18.924 1.00 86.50 197 ARG A CA 1
ATOM 1569 C C . ARG A 1 197 ? -15.174 -11.798 20.285 1.00 86.50 197 ARG A C 1
ATOM 1571 O O . ARG A 1 197 ? -15.751 -12.296 21.247 1.00 86.50 197 ARG A O 1
ATOM 1578 N N . ILE A 1 198 ? -14.513 -10.647 20.364 1.00 88.12 198 ILE A N 1
ATOM 1579 C CA . ILE A 1 198 ? -14.482 -9.842 21.587 1.00 88.12 198 ILE A CA 1
ATOM 1580 C C . ILE A 1 198 ? -15.905 -9.362 21.884 1.00 88.12 198 ILE A C 1
ATOM 1582 O O . ILE A 1 198 ? -16.513 -8.691 21.053 1.00 88.12 198 ILE A O 1
ATOM 1586 N N . THR A 1 199 ? -16.410 -9.649 23.081 1.00 89.12 199 THR A N 1
ATOM 1587 C CA . THR A 1 199 ? -17.689 -9.097 23.542 1.00 89.12 199 THR A CA 1
ATOM 1588 C C . THR A 1 199 ? -17.428 -7.762 24.222 1.00 89.12 199 THR A C 1
ATOM 1590 O O . THR A 1 199 ? -16.833 -7.725 25.301 1.00 89.12 199 THR A O 1
ATOM 1593 N N . LEU A 1 200 ? -17.847 -6.669 23.588 1.00 90.50 200 LEU A N 1
ATOM 1594 C CA . LEU A 1 200 ? -17.731 -5.316 24.134 1.00 90.50 200 LEU A CA 1
ATOM 1595 C C . LEU A 1 200 ? -18.864 -5.029 25.127 1.00 90.50 200 LEU A C 1
ATOM 1597 O O . LEU A 1 200 ? -19.957 -5.577 25.000 1.00 90.50 200 LEU A O 1
ATOM 1601 N N . ALA A 1 201 ? -18.599 -4.173 26.115 1.00 89.38 201 ALA A N 1
ATOM 1602 C CA . ALA A 1 201 ? -19.616 -3.706 27.058 1.00 89.38 201 ALA A CA 1
ATOM 1603 C C . ALA A 1 201 ? -20.686 -2.847 26.360 1.00 89.38 201 ALA A C 1
ATOM 1605 O O . ALA A 1 201 ? -21.862 -2.934 26.696 1.00 89.38 201 ALA A O 1
ATOM 1606 N N . GLU A 1 202 ? -20.270 -2.066 25.361 1.00 89.25 202 GLU A N 1
ATOM 1607 C CA . GLU A 1 202 ? -21.114 -1.154 24.583 1.00 89.25 202 GLU A CA 1
ATOM 1608 C C . GLU A 1 202 ? -20.904 -1.432 23.083 1.00 89.25 202 GLU A C 1
ATOM 1610 O O . GLU A 1 202 ? -20.128 -0.739 22.425 1.00 89.25 202 GLU A O 1
ATOM 1615 N N . PRO A 1 203 ? -21.515 -2.494 22.525 1.00 82.50 203 PRO A N 1
ATOM 1616 C CA . PRO A 1 203 ? -21.259 -2.920 21.147 1.00 82.50 203 PRO A CA 1
ATOM 1617 C C . PRO A 1 203 ? -21.753 -1.912 20.098 1.00 82.50 203 PRO A C 1
ATOM 1619 O O . PRO A 1 203 ? -21.146 -1.792 19.036 1.00 82.50 203 PRO A O 1
ATOM 1622 N N . ASP A 1 204 ? -22.813 -1.162 20.402 1.00 84.38 204 ASP A N 1
ATOM 1623 C CA . ASP A 1 204 ? -23.454 -0.243 19.455 1.00 84.38 204 ASP A CA 1
ATOM 1624 C C . ASP A 1 204 ? -22.579 0.967 19.104 1.00 84.38 204 ASP A C 1
ATOM 1626 O O . ASP A 1 204 ? -22.704 1.527 18.019 1.00 84.38 204 ASP A O 1
ATOM 1630 N N . LEU A 1 205 ? -21.643 1.344 19.981 1.00 81.06 205 LEU A N 1
ATOM 1631 C CA . LEU A 1 205 ? -20.747 2.481 19.751 1.00 81.06 205 LEU A CA 1
ATOM 1632 C C . LEU A 1 205 ? -19.638 2.198 18.731 1.00 81.06 205 LEU A C 1
ATOM 1634 O O . LEU A 1 205 ? -19.036 3.140 18.213 1.00 81.06 205 LEU A O 1
ATOM 1638 N N . TYR A 1 206 ? -19.356 0.922 18.459 1.00 82.19 206 TYR A N 1
ATOM 1639 C CA . TYR A 1 206 ? -18.183 0.490 17.696 1.00 82.19 206 TYR A CA 1
ATOM 1640 C C . TYR A 1 206 ? -18.533 -0.365 16.475 1.00 82.19 206 TYR A C 1
ATOM 1642 O O . TYR A 1 206 ? -17.709 -1.151 16.001 1.00 82.19 206 TYR A O 1
ATOM 1650 N N . GLN A 1 207 ? -19.756 -0.234 15.964 1.00 82.69 207 GLN A N 1
ATOM 1651 C CA . GLN A 1 207 ? -20.141 -0.878 14.714 1.00 82.69 207 GLN A CA 1
ATOM 1652 C C . GLN A 1 207 ? -19.376 -0.240 13.549 1.00 82.69 207 GLN A C 1
ATOM 1654 O O . GLN A 1 207 ? -19.305 0.983 13.429 1.00 82.69 207 GLN A O 1
ATOM 1659 N N . LEU A 1 208 ? -18.777 -1.079 12.703 1.00 83.94 208 LEU A N 1
ATOM 1660 C CA . LEU A 1 208 ? -18.083 -0.612 11.509 1.00 83.94 208 LEU A CA 1
ATOM 1661 C C . LEU A 1 208 ? -19.112 -0.285 10.416 1.00 83.94 208 LEU A C 1
ATOM 1663 O O . LEU A 1 208 ? -20.002 -1.108 10.180 1.00 83.94 208 LEU A O 1
ATOM 1667 N N . PRO A 1 209 ? -18.996 0.869 9.735 1.00 85.94 209 PRO A N 1
ATOM 1668 C CA . PRO A 1 209 ? -19.800 1.147 8.552 1.00 85.94 209 PRO A CA 1
ATOM 1669 C C . PRO A 1 209 ? -19.429 0.183 7.416 1.00 85.94 209 PRO A C 1
ATOM 1671 O O . PRO A 1 209 ? -18.366 -0.440 7.444 1.00 85.94 209 PRO A O 1
ATOM 1674 N N . ASP A 1 210 ? -20.285 0.077 6.398 1.00 84.94 210 ASP A N 1
ATOM 1675 C CA . ASP A 1 210 ? -19.907 -0.618 5.165 1.00 84.94 210 ASP A CA 1
ATOM 1676 C C . ASP A 1 210 ? -18.805 0.182 4.459 1.00 84.94 210 ASP A C 1
ATOM 1678 O O . ASP A 1 210 ? -18.917 1.403 4.325 1.00 84.94 210 ASP A O 1
ATOM 1682 N N . LEU A 1 211 ? -17.717 -0.484 4.077 1.00 87.12 211 LEU A N 1
ATOM 1683 C CA . LEU A 1 211 ? -16.503 0.147 3.553 1.00 87.12 211 LEU A CA 1
ATOM 1684 C C . LEU A 1 211 ? -16.202 -0.377 2.150 1.00 87.12 211 LEU A C 1
ATOM 1686 O O . LEU A 1 211 ? -16.123 -1.589 1.935 1.00 87.12 211 LEU A O 1
ATOM 1690 N N . SER A 1 212 ? -15.916 0.534 1.224 1.00 87.38 212 SER A N 1
ATOM 1691 C CA . SER A 1 212 ? -15.346 0.224 -0.092 1.00 87.38 212 SER A CA 1
ATOM 1692 C C . SER A 1 212 ? -13.936 -0.375 0.015 1.00 87.38 212 SER A C 1
ATOM 1694 O O . SER A 1 212 ? -13.279 -0.312 1.058 1.00 87.38 212 SER A O 1
ATOM 1696 N N . ALA A 1 213 ? -13.432 -0.963 -1.072 1.00 88.50 213 ALA A N 1
ATOM 1697 C CA . ALA A 1 213 ? -12.106 -1.585 -1.082 1.00 88.50 213 ALA A CA 1
ATOM 1698 C C . ALA A 1 213 ? -10.982 -0.577 -0.779 1.00 88.50 213 ALA A C 1
ATOM 1700 O O . ALA A 1 213 ? -10.023 -0.892 -0.074 1.00 88.50 213 ALA A O 1
ATOM 1701 N N . GLU A 1 214 ? -11.110 0.645 -1.288 1.00 90.12 214 GLU A N 1
ATOM 1702 C CA . GLU A 1 214 ? -10.170 1.741 -1.081 1.00 90.12 214 GLU A CA 1
ATOM 1703 C C . GLU A 1 214 ? -10.189 2.224 0.371 1.00 90.12 214 GLU A C 1
ATOM 1705 O O . GLU A 1 214 ? -9.136 2.458 0.963 1.00 90.12 214 GLU A O 1
ATOM 1710 N N . GLU A 1 215 ? -11.374 2.311 0.972 1.00 90.38 215 GLU A N 1
ATOM 1711 C CA . GLU A 1 215 ? -11.547 2.651 2.383 1.00 90.38 215 GLU A CA 1
ATOM 1712 C C . GLU A 1 215 ? -10.980 1.565 3.305 1.00 90.38 215 GLU A C 1
ATOM 1714 O O . GLU A 1 215 ? -10.255 1.874 4.252 1.00 90.38 215 GLU A O 1
ATOM 1719 N N . GLN A 1 216 ? -11.221 0.285 3.007 1.00 91.44 216 GLN A N 1
ATOM 1720 C CA . GLN A 1 216 ? -10.601 -0.828 3.735 1.00 91.44 216 GLN A CA 1
ATOM 1721 C C . GLN A 1 216 ? -9.068 -0.773 3.632 1.00 91.44 216 GLN A C 1
ATOM 1723 O O . GLN A 1 216 ? -8.364 -0.927 4.635 1.00 91.44 216 GLN A O 1
ATOM 1728 N N . ALA A 1 217 ? -8.534 -0.497 2.437 1.00 92.81 217 ALA A N 1
ATOM 1729 C CA . ALA A 1 217 ? -7.098 -0.331 2.226 1.00 92.81 217 ALA A CA 1
ATOM 1730 C C . ALA A 1 217 ? -6.532 0.866 3.009 1.00 92.81 217 ALA A C 1
ATOM 1732 O O . ALA A 1 217 ? -5.443 0.766 3.580 1.00 92.81 217 ALA A O 1
ATOM 1733 N N . LEU A 1 218 ? -7.274 1.972 3.100 1.00 93.38 218 LEU A N 1
ATOM 1734 C CA . LEU A 1 218 ? -6.911 3.125 3.921 1.00 93.38 218 LEU A CA 1
ATOM 1735 C C . LEU A 1 218 ? -6.862 2.770 5.409 1.00 93.38 218 LEU A C 1
ATOM 1737 O O . LEU A 1 218 ? -5.882 3.105 6.074 1.00 93.38 218 LEU A O 1
ATOM 1741 N N . VAL A 1 219 ? -7.873 2.070 5.929 1.00 92.50 219 VAL A N 1
ATOM 1742 C CA . VAL A 1 219 ? -7.913 1.614 7.328 1.00 92.50 219 VAL A CA 1
ATOM 1743 C C . VAL A 1 219 ? -6.669 0.777 7.659 1.00 92.50 219 VAL A C 1
ATOM 1745 O O . VAL A 1 219 ? -5.996 1.028 8.664 1.00 92.50 219 VAL A O 1
ATOM 1748 N N . LEU A 1 220 ? -6.290 -0.147 6.770 1.00 91.00 220 LEU A N 1
ATOM 1749 C CA . LEU A 1 220 ? -5.053 -0.928 6.894 1.00 91.00 220 LEU A CA 1
ATOM 1750 C C . LEU A 1 220 ? -3.789 -0.055 6.805 1.00 91.00 220 LEU A C 1
ATOM 1752 O O . LEU A 1 220 ? -2.829 -0.269 7.551 1.00 91.00 220 LEU A O 1
ATOM 1756 N N . GLY A 1 221 ? -3.782 0.942 5.918 1.00 89.62 221 GLY A N 1
ATOM 1757 C CA . GLY A 1 221 ? -2.686 1.900 5.765 1.00 89.62 221 GLY A CA 1
ATOM 1758 C C . GLY A 1 221 ? -2.439 2.730 7.028 1.00 89.62 221 GLY A C 1
ATOM 1759 O O . GLY A 1 221 ? -1.297 2.839 7.483 1.00 89.62 221 GLY A O 1
ATOM 1760 N N . VAL A 1 222 ? -3.504 3.248 7.650 1.00 89.75 222 VAL A N 1
ATOM 1761 C CA . VAL A 1 222 ? -3.444 3.983 8.926 1.00 89.75 222 VAL A CA 1
ATOM 1762 C C . VAL A 1 222 ? -2.858 3.098 10.024 1.00 89.75 222 VAL A C 1
ATOM 1764 O O . VAL A 1 222 ? -1.922 3.518 10.713 1.00 89.75 222 VAL A O 1
ATOM 1767 N N . TRP A 1 223 ? -3.336 1.857 10.145 1.00 84.81 223 TRP A N 1
ATOM 1768 C CA . TRP A 1 223 ? -2.804 0.897 11.112 1.00 84.81 223 TRP A CA 1
ATOM 1769 C C . TRP A 1 223 ? -1.302 0.655 10.908 1.00 84.81 223 TRP A C 1
ATOM 1771 O O . TRP A 1 223 ? -0.524 0.809 11.848 1.00 84.81 223 TRP A O 1
ATOM 1781 N N . LYS A 1 224 ? -0.870 0.385 9.670 1.00 82.06 224 LYS A N 1
ATOM 1782 C CA . LYS A 1 224 ? 0.542 0.129 9.339 1.00 82.06 224 LYS A CA 1
ATOM 1783 C C . LYS A 1 224 ? 1.449 1.339 9.589 1.00 82.06 224 LYS A C 1
ATOM 1785 O O . LYS A 1 224 ? 2.605 1.171 9.965 1.00 82.06 224 LYS A O 1
ATOM 1790 N N . SER A 1 225 ? 0.942 2.553 9.370 1.00 77.94 225 SER A N 1
ATOM 1791 C CA . SER A 1 225 ? 1.700 3.794 9.586 1.00 77.94 225 SER A CA 1
ATOM 1792 C C . SER A 1 225 ? 1.826 4.197 11.056 1.00 77.94 225 SER A C 1
ATOM 1794 O O . SER A 1 225 ? 2.641 5.057 11.391 1.00 77.94 225 SER A O 1
ATOM 1796 N N . THR A 1 226 ? 1.032 3.593 11.943 1.00 74.19 226 THR A N 1
ATOM 1797 C CA . THR A 1 226 ? 1.060 3.918 13.367 1.00 74.19 226 THR A CA 1
ATOM 1798 C C . THR A 1 226 ? 2.290 3.265 14.005 1.00 74.19 226 THR A C 1
ATOM 1800 O O . THR A 1 226 ? 2.373 2.038 14.051 1.00 74.19 226 THR A O 1
ATOM 1803 N N . PRO A 1 227 ? 3.268 4.038 14.515 1.00 59.84 227 PRO A N 1
ATOM 1804 C CA . PRO A 1 227 ? 4.448 3.452 15.130 1.00 59.84 227 PRO A CA 1
ATOM 1805 C C . PRO A 1 227 ? 4.048 2.701 16.403 1.00 59.84 227 PRO A C 1
ATOM 1807 O O . PRO A 1 227 ? 3.501 3.295 17.334 1.00 59.84 227 PRO A O 1
ATOM 1810 N N . ILE A 1 228 ? 4.385 1.410 16.458 1.00 54.62 228 ILE A N 1
ATOM 1811 C CA . ILE A 1 228 ? 4.128 0.510 17.597 1.00 54.62 228 ILE A CA 1
ATOM 1812 C C . ILE A 1 228 ? 4.649 1.117 18.918 1.00 54.62 228 ILE A C 1
ATOM 1814 O O . ILE A 1 228 ? 4.040 0.945 19.968 1.00 54.62 228 ILE A O 1
ATOM 1818 N N . ASN A 1 229 ? 5.705 1.938 18.869 1.00 41.69 229 ASN A N 1
ATOM 1819 C CA . ASN A 1 229 ? 6.300 2.573 20.051 1.00 41.69 229 ASN A CA 1
ATOM 1820 C C . ASN A 1 229 ? 5.460 3.695 20.690 1.00 41.69 229 ASN A C 1
ATOM 1822 O O . ASN A 1 229 ? 5.718 4.047 21.835 1.00 41.69 229 ASN A O 1
ATOM 1826 N N . ARG A 1 230 ? 4.435 4.246 20.019 1.00 40.34 230 ARG A N 1
ATOM 1827 C CA . ARG A 1 230 ? 3.498 5.197 20.660 1.00 40.34 230 ARG A CA 1
ATOM 1828 C C . ARG A 1 230 ? 2.441 4.513 21.533 1.00 40.34 230 ARG A C 1
ATOM 1830 O O . ARG A 1 230 ? 1.703 5.203 22.231 1.00 40.34 230 ARG A O 1
ATOM 1837 N N . LEU A 1 231 ? 2.363 3.182 21.497 1.00 43.72 231 LEU A N 1
ATOM 1838 C CA . LEU A 1 231 ? 1.389 2.402 22.264 1.00 43.72 231 LEU A CA 1
ATOM 1839 C C . LEU A 1 231 ? 1.769 2.272 23.749 1.00 43.72 231 LEU A C 1
ATOM 1841 O O . LEU A 1 231 ? 0.892 2.003 24.561 1.00 43.72 231 LEU A O 1
ATOM 1845 N N . ALA A 1 232 ? 3.036 2.506 24.112 1.00 35.97 232 ALA A N 1
ATOM 1846 C CA . ALA A 1 232 ? 3.490 2.486 25.506 1.00 35.97 232 ALA A CA 1
ATOM 1847 C C . ALA A 1 232 ? 3.229 3.807 26.259 1.00 35.97 232 ALA A C 1
ATOM 1849 O O . ALA A 1 232 ? 3.147 3.805 27.481 1.00 35.97 232 ALA A O 1
ATOM 1850 N N . ASP A 1 233 ? 3.068 4.924 25.541 1.00 33.62 233 ASP A N 1
ATOM 1851 C CA . ASP A 1 233 ? 3.002 6.270 26.140 1.00 33.62 233 ASP A CA 1
ATOM 1852 C C . ASP A 1 233 ? 1.571 6.761 26.406 1.00 33.62 233 ASP A C 1
ATOM 1854 O O . ASP A 1 233 ? 1.369 7.784 27.054 1.00 33.62 233 ASP A O 1
ATOM 1858 N N . LYS A 1 234 ? 0.553 6.058 25.890 1.00 36.91 234 LYS A N 1
ATOM 1859 C CA . LYS A 1 234 ? -0.861 6.445 26.056 1.00 36.91 234 LYS A CA 1
ATOM 1860 C C . LYS A 1 234 ? -1.644 5.577 27.037 1.00 36.91 234 LYS A C 1
ATOM 1862 O O . LYS A 1 234 ? -2.841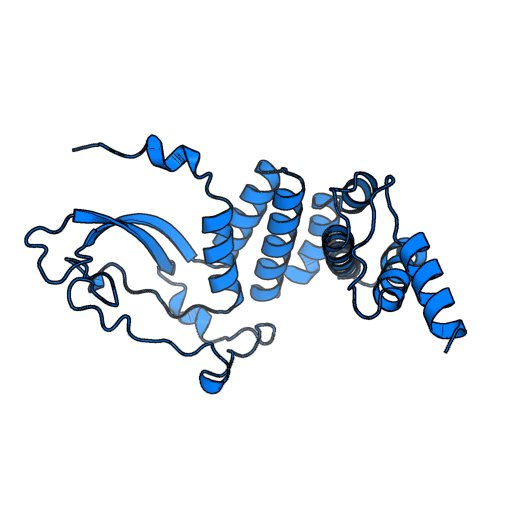 5.791 27.212 1.00 36.91 234 LYS A O 1
ATOM 1867 N N . SER A 1 235 ? -0.999 4.621 27.698 1.00 38.25 235 SER A N 1
ATOM 1868 C CA . SER A 1 235 ? -1.604 3.954 28.846 1.00 38.25 235 SER A CA 1
ATOM 1869 C C . SER A 1 235 ? -1.483 4.839 30.084 1.00 38.25 235 SER A C 1
ATOM 1871 O O . SER A 1 235 ? -0.381 5.197 30.484 1.00 38.25 235 SER A O 1
ATOM 1873 N N . VAL A 1 236 ? -2.633 5.067 30.719 1.00 36.75 236 VAL A N 1
ATOM 1874 C CA . VAL A 1 236 ? -2.852 5.713 32.021 1.00 36.75 236 VAL A CA 1
ATOM 1875 C C . VAL A 1 236 ? -3.071 7.227 31.961 1.00 36.75 236 VAL A C 1
ATOM 1877 O O . VAL A 1 236 ? -2.216 8.021 32.340 1.00 36.75 236 VAL A O 1
ATOM 1880 N N . HIS A 1 237 ? -4.310 7.614 31.663 1.00 28.77 237 HIS A N 1
ATOM 1881 C CA . HIS A 1 237 ? -4.980 8.554 32.558 1.00 28.77 237 HIS A CA 1
ATOM 1882 C C . HIS A 1 237 ? -6.217 7.871 33.167 1.00 28.77 237 HIS A C 1
ATOM 1884 O O . HIS A 1 237 ? -6.876 7.118 32.447 1.00 28.77 237 HIS A O 1
ATOM 1890 N N . PRO A 1 238 ? -6.412 8.020 34.492 1.00 35.44 238 PRO A N 1
ATOM 1891 C CA . PRO A 1 238 ? -7.410 7.299 35.283 1.00 35.44 238 PRO A CA 1
ATOM 1892 C C . PRO A 1 238 ? -8.854 7.651 34.922 1.00 35.44 238 PRO A C 1
ATOM 1894 O O . PRO A 1 238 ? -9.082 8.770 34.408 1.00 35.44 238 PRO A O 1
#

InterPro domains:
  IPR044244 Tetratricopeptide repeat protein TTC27/Emw1 [PTHR16193] (7-222)

Secondary structure (DSSP, 8-state):
-HHHHHHHHHHHHHH-BTTBPBPTT-S-HHHHHHHHIIIIISGGG-TT-TTHHHHHHHHHHHHHHTBSS--HHHHHHH-HHHHHHHHHHHHTT-HHHHHHHHHHHHHHHHHTT-HHHHHHHHHHHHHHHTEEEEEEEEEEEEETT--S-EEEEEEEEEEPTT-TTGGGS--TTSPPPPPGGGSPPP-----SSEEEEEEESSGGGGPPPP--HHHHHHHHHHHHHS-GGGGSSS----